Protein AF-A0A1H5AIP7-F1 (afdb_monomer_lite)

Radius of gyration: 41.51 Å; chains: 1; bounding box: 74×61×96 Å

Structure (mmCIF, N/CA/C/O backbone):
data_AF-A0A1H5AIP7-F1
#
_entry.id   AF-A0A1H5AIP7-F1
#
loop_
_atom_site.group_PDB
_atom_site.id
_atom_site.type_symbol
_atom_site.label_atom_id
_atom_site.label_alt_id
_atom_site.label_comp_id
_atom_site.label_asym_id
_atom_site.label_entity_id
_atom_site.label_seq_id
_atom_site.pdbx_PDB_ins_code
_atom_site.Cartn_x
_atom_site.Cartn_y
_atom_site.Cartn_z
_atom_site.o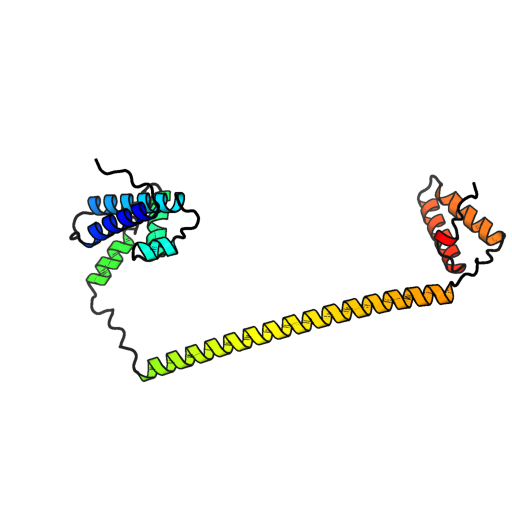ccupancy
_atom_site.B_iso_or_equiv
_atom_site.auth_seq_id
_atom_site.auth_comp_id
_atom_site.auth_asym_id
_atom_site.auth_atom_id
_atom_site.pdbx_PDB_model_num
ATOM 1 N N . MET A 1 1 ? 19.812 35.526 -35.031 1.00 43.88 1 MET A N 1
ATOM 2 C CA . MET A 1 1 ? 19.292 35.581 -33.649 1.00 43.88 1 MET A CA 1
ATOM 3 C C . MET A 1 1 ? 18.197 34.532 -33.540 1.00 43.88 1 MET A C 1
ATOM 5 O O . MET A 1 1 ? 17.102 34.781 -34.020 1.00 43.88 1 MET A O 1
ATOM 9 N N . SER A 1 2 ? 18.514 33.333 -33.045 1.00 56.88 2 SER A N 1
ATOM 10 C CA . SER A 1 2 ? 17.505 32.280 -32.860 1.00 56.88 2 SER A CA 1
ATOM 11 C C . SER A 1 2 ? 16.632 32.628 -31.656 1.00 56.88 2 SER A C 1
ATOM 13 O O . SER A 1 2 ? 17.164 33.027 -30.619 1.00 56.88 2 SER A O 1
ATOM 15 N N . ALA A 1 3 ? 15.311 32.531 -31.812 1.00 69.81 3 ALA A N 1
ATOM 16 C CA . ALA A 1 3 ? 14.360 32.713 -30.721 1.00 69.81 3 ALA A CA 1
ATOM 17 C C . ALA A 1 3 ? 14.689 31.736 -29.584 1.00 69.81 3 ALA A C 1
ATOM 19 O O . ALA A 1 3 ? 15.017 30.580 -29.844 1.00 69.81 3 ALA A O 1
ATOM 20 N N . ILE A 1 4 ? 14.642 32.210 -28.338 1.00 67.50 4 ILE A N 1
ATOM 21 C CA . ILE A 1 4 ? 14.865 31.344 -27.182 1.00 67.50 4 ILE A CA 1
ATOM 22 C C . ILE A 1 4 ? 13.677 30.367 -27.121 1.00 67.50 4 ILE A C 1
ATOM 24 O O . ILE A 1 4 ? 12.540 30.835 -27.035 1.00 67.50 4 ILE A O 1
ATOM 28 N N . PRO A 1 5 ? 13.914 29.047 -27.187 1.00 72.81 5 PRO A N 1
ATOM 29 C CA . PRO A 1 5 ? 12.871 28.032 -27.026 1.00 72.81 5 PRO A CA 1
ATOM 30 C C . PRO A 1 5 ? 12.185 28.218 -25.667 1.00 72.81 5 PRO A C 1
ATOM 32 O O . PRO A 1 5 ? 12.860 28.328 -24.640 1.00 72.81 5 PRO A O 1
ATOM 35 N N . ASN A 1 6 ? 10.854 28.271 -25.659 1.00 82.12 6 ASN A N 1
ATOM 36 C CA . ASN A 1 6 ? 10.053 28.542 -24.457 1.00 82.12 6 ASN A CA 1
ATOM 37 C C . ASN A 1 6 ? 9.169 27.359 -24.049 1.00 82.12 6 ASN A C 1
ATOM 39 O O . ASN A 1 6 ? 8.556 27.394 -22.981 1.00 82.12 6 ASN A O 1
ATOM 43 N N . THR A 1 7 ? 9.090 26.306 -24.864 1.00 92.00 7 THR A N 1
ATOM 44 C CA . THR A 1 7 ? 8.288 25.119 -24.550 1.00 92.00 7 THR A CA 1
ATOM 45 C C . THR A 1 7 ? 9.162 23.895 -24.242 1.00 92.00 7 THR A C 1
ATOM 47 O O . THR A 1 7 ? 10.264 23.755 -24.782 1.00 92.00 7 THR A O 1
ATOM 50 N N . PRO A 1 8 ? 8.687 22.955 -23.396 1.00 90.88 8 PRO A N 1
ATOM 51 C CA . PRO A 1 8 ? 9.387 21.692 -23.158 1.00 90.88 8 PRO A CA 1
ATOM 52 C C . PRO A 1 8 ? 9.669 20.914 -24.449 1.00 90.88 8 PRO A C 1
ATOM 54 O O . PRO A 1 8 ? 10.719 20.290 -24.574 1.00 90.88 8 PRO A O 1
ATOM 57 N N . ASP A 1 9 ? 8.746 20.956 -25.412 1.00 91.38 9 ASP A N 1
ATOM 58 C CA . ASP A 1 9 ? 8.858 20.218 -26.671 1.00 91.38 9 ASP A CA 1
ATOM 59 C C . ASP A 1 9 ? 9.951 20.787 -27.585 1.00 91.38 9 ASP A C 1
ATOM 61 O O . ASP A 1 9 ? 10.703 20.011 -28.176 1.00 91.38 9 ASP A O 1
ATOM 65 N N . GLU A 1 10 ? 10.109 22.112 -27.638 1.00 91.75 10 GLU A N 1
ATOM 66 C CA . GLU A 1 10 ? 11.201 22.768 -28.372 1.00 91.75 10 GLU A CA 1
ATOM 67 C C . GLU A 1 10 ? 12.567 22.389 -27.798 1.00 91.75 10 GLU A C 1
ATOM 69 O O . GLU A 1 10 ? 13.457 21.975 -28.540 1.00 91.75 10 GLU A O 1
ATOM 74 N N . HIS A 1 11 ? 12.720 22.422 -26.471 1.00 91.88 11 HIS A N 1
ATOM 75 C CA . HIS A 1 11 ? 13.963 21.988 -25.834 1.00 91.88 11 HIS A CA 1
ATOM 76 C C . HIS A 1 11 ? 14.282 20.514 -26.122 1.00 91.88 11 HIS A C 1
ATOM 78 O O . HIS A 1 11 ? 15.436 20.161 -26.364 1.00 91.88 11 HIS A O 1
ATOM 84 N N . LEU A 1 12 ? 13.282 19.629 -26.122 1.00 92.12 12 LEU A N 1
ATOM 85 C CA . LEU A 1 12 ? 13.503 18.226 -26.481 1.00 92.12 12 LEU A CA 1
ATOM 86 C C . LEU A 1 12 ? 13.862 18.049 -27.960 1.00 92.12 12 LEU A C 1
ATOM 88 O O . LEU A 1 12 ? 14.657 17.164 -28.280 1.00 92.12 12 LEU A O 1
ATOM 92 N N . ALA A 1 13 ? 13.302 18.868 -28.852 1.00 92.50 13 ALA A N 1
ATOM 93 C CA . ALA A 1 13 ? 13.640 18.860 -30.272 1.00 92.50 13 ALA A CA 1
ATOM 94 C C . ALA A 1 13 ? 15.092 19.303 -30.505 1.00 92.50 13 ALA A C 1
ATOM 96 O O . ALA A 1 13 ? 15.830 18.617 -31.211 1.00 92.50 13 ALA A O 1
ATOM 97 N N . GLU A 1 14 ? 15.541 20.367 -29.840 1.00 90.56 14 GLU A N 1
ATOM 98 C CA . GLU A 1 14 ? 16.935 20.826 -29.898 1.00 90.56 14 GLU A CA 1
ATOM 99 C C . GLU A 1 14 ? 17.900 19.798 -29.301 1.00 90.56 14 GLU A C 1
ATOM 101 O O . GLU A 1 14 ? 18.936 19.494 -29.894 1.00 90.56 14 GLU A O 1
ATOM 106 N N . ALA A 1 15 ? 17.549 19.195 -28.158 1.00 91.62 15 ALA A N 1
ATOM 107 C CA . ALA A 1 15 ? 18.336 18.110 -27.577 1.00 91.62 15 ALA A CA 1
ATOM 108 C C . ALA A 1 15 ? 18.477 16.943 -28.565 1.00 91.62 15 ALA A C 1
ATOM 110 O O . ALA A 1 15 ? 19.565 16.392 -28.728 1.00 91.62 15 ALA A O 1
ATOM 111 N N . LYS A 1 16 ? 17.388 16.587 -29.256 1.00 93.50 16 LYS A N 1
ATOM 112 C CA . LYS A 1 16 ? 17.379 15.536 -30.276 1.00 93.50 16 LYS A CA 1
ATOM 113 C C . LYS A 1 16 ? 18.250 15.893 -31.480 1.00 93.50 16 LYS A C 1
ATOM 115 O O . LYS A 1 16 ? 18.949 15.019 -31.984 1.00 93.50 16 LYS A O 1
ATOM 120 N N . GLU A 1 17 ? 18.250 17.146 -31.917 1.00 91.19 17 GLU A N 1
ATOM 121 C CA . GLU A 1 17 ? 19.091 17.606 -33.023 1.00 91.19 17 GLU A CA 1
ATOM 122 C C . GLU A 1 17 ? 20.583 17.566 -32.662 1.00 91.19 17 GLU A C 1
ATOM 124 O O . GLU A 1 17 ? 21.388 17.057 -33.441 1.00 91.19 17 GLU A O 1
ATOM 129 N N . LEU A 1 18 ? 20.959 18.024 -31.463 1.00 89.25 18 LEU A N 1
ATOM 130 C CA . LEU A 1 18 ? 22.343 17.948 -30.974 1.00 89.25 18 LEU A CA 1
ATOM 131 C C . LEU A 1 18 ? 22.842 16.502 -30.906 1.00 89.25 18 LEU A C 1
ATOM 133 O O . LEU A 1 18 ? 23.975 16.216 -31.289 1.00 89.25 18 LEU A O 1
ATOM 137 N N . ILE A 1 19 ? 21.976 15.588 -30.468 1.00 88.81 19 ILE A N 1
ATOM 138 C CA . ILE A 1 19 ? 22.256 14.151 -30.439 1.00 88.81 19 ILE A CA 1
ATOM 139 C C . ILE A 1 19 ? 22.404 13.591 -31.858 1.00 88.81 19 ILE A C 1
ATOM 141 O O . ILE A 1 19 ? 23.342 12.847 -32.121 1.00 88.81 19 ILE A O 1
ATOM 145 N N . ALA A 1 20 ? 21.522 13.963 -32.786 1.00 88.38 20 ALA A N 1
ATOM 146 C CA . ALA A 1 20 ? 21.607 13.514 -34.174 1.00 88.38 20 ALA A CA 1
ATOM 147 C C . ALA A 1 20 ? 22.888 14.013 -34.867 1.00 88.38 20 ALA A C 1
ATOM 149 O O . ALA A 1 20 ? 23.491 13.274 -35.642 1.00 88.38 20 ALA A O 1
ATOM 150 N N . ARG A 1 21 ? 23.341 15.237 -34.557 1.00 84.81 21 ARG A N 1
ATOM 151 C CA . ARG A 1 21 ? 24.621 15.776 -35.046 1.00 84.81 21 ARG A CA 1
ATOM 152 C C . ARG A 1 21 ? 25.824 14.998 -34.507 1.00 84.81 21 ARG A C 1
ATOM 154 O O . ARG A 1 21 ? 26.758 14.771 -35.268 1.00 84.81 21 ARG A O 1
ATOM 161 N N . ASP A 1 22 ? 25.791 14.563 -33.243 1.00 84.75 22 ASP A N 1
ATOM 162 C CA . ASP A 1 22 ? 26.835 13.690 -32.676 1.00 84.75 22 ASP A CA 1
ATOM 163 C C . ASP A 1 22 ? 26.872 12.333 -33.392 1.00 84.75 22 ASP A C 1
ATOM 165 O O . ASP A 1 22 ? 27.938 11.835 -33.739 1.00 84.75 22 ASP A O 1
ATOM 169 N N . GLU A 1 23 ? 25.703 11.755 -33.682 1.00 84.25 23 GLU A N 1
ATOM 170 C CA . GLU A 1 23 ? 25.604 10.459 -34.367 1.00 84.25 23 GLU A CA 1
ATOM 171 C C . GLU A 1 23 ? 26.011 10.510 -35.846 1.00 84.25 23 GLU A C 1
ATOM 173 O O . GLU A 1 23 ? 26.445 9.494 -36.388 1.00 84.25 23 GLU A O 1
ATOM 178 N N . ALA A 1 24 ? 25.893 11.674 -36.490 1.00 81.69 24 ALA A N 1
ATOM 179 C CA . ALA A 1 24 ? 26.299 11.890 -37.878 1.00 81.69 24 ALA A CA 1
ATOM 180 C C . ALA A 1 24 ? 27.796 12.228 -38.044 1.00 81.69 24 ALA A C 1
ATOM 182 O O . ALA A 1 24 ? 28.321 12.119 -39.153 1.00 81.69 24 ALA A O 1
ATOM 183 N N . GLY A 1 25 ? 28.484 12.657 -36.979 1.00 72.94 25 GLY A N 1
ATOM 184 C CA . GLY A 1 25 ? 29.889 13.072 -37.023 1.00 72.94 25 GLY A CA 1
ATOM 185 C C . GLY A 1 25 ? 30.883 11.904 -36.960 1.00 72.94 25 GLY A C 1
ATOM 186 O O . GLY A 1 25 ? 30.801 11.039 -36.088 1.00 72.94 25 GLY A O 1
ATOM 187 N N . ASP A 1 26 ? 31.880 11.894 -37.852 1.00 56.09 26 ASP A N 1
ATOM 188 C CA . ASP A 1 26 ? 32.926 10.864 -37.873 1.00 56.09 26 ASP A CA 1
ATOM 189 C C . ASP A 1 26 ? 34.010 11.120 -36.794 1.00 56.09 26 ASP A C 1
ATOM 191 O O . ASP A 1 26 ? 34.827 12.035 -36.874 1.00 56.09 26 ASP A O 1
ATOM 195 N N . ARG A 1 27 ? 33.932 10.310 -35.731 1.00 55.06 27 ARG A N 1
ATOM 196 C CA . ARG A 1 27 ? 34.945 9.712 -34.821 1.00 55.06 27 ARG A CA 1
ATOM 197 C C . ARG A 1 27 ? 36.142 10.477 -34.232 1.00 55.06 27 ARG A C 1
ATOM 199 O O . ARG A 1 27 ? 36.672 9.961 -33.247 1.00 55.06 27 ARG A O 1
ATOM 206 N N . GLU A 1 28 ? 36.557 11.654 -34.690 1.00 55.00 28 GLU A N 1
ATOM 207 C CA . GLU A 1 28 ? 37.823 12.263 -34.212 1.00 55.00 28 GLU A CA 1
ATOM 208 C C . GLU A 1 28 ? 37.711 13.527 -33.347 1.00 55.00 28 GLU A C 1
ATOM 210 O O . GLU A 1 28 ? 38.724 14.140 -33.021 1.00 55.00 28 GLU A O 1
ATOM 215 N N . ARG A 1 29 ? 36.521 13.918 -32.869 1.00 55.75 29 ARG A N 1
ATOM 216 C CA . ARG A 1 29 ? 36.375 15.182 -32.114 1.00 55.75 29 ARG A CA 1
ATOM 217 C C . ARG A 1 29 ? 35.739 15.002 -30.736 1.00 55.75 29 ARG A C 1
ATOM 219 O O . ARG A 1 29 ? 34.569 15.294 -30.512 1.00 55.75 29 ARG A O 1
ATOM 226 N N . THR A 1 30 ? 36.552 14.562 -29.770 1.00 67.00 30 THR A N 1
ATOM 227 C CA . THR A 1 30 ? 36.168 14.422 -28.347 1.00 67.00 30 THR A CA 1
ATOM 228 C C . THR A 1 30 ? 35.669 15.734 -27.737 1.00 67.00 30 THR A C 1
ATOM 230 O O . THR A 1 30 ? 34.744 15.724 -26.924 1.00 67.00 30 THR A O 1
ATOM 233 N N . THR A 1 31 ? 36.241 16.865 -28.151 1.00 71.00 31 THR A N 1
ATOM 234 C CA . THR A 1 31 ? 35.833 18.193 -27.677 1.00 71.00 31 THR A CA 1
ATOM 235 C C . THR A 1 31 ? 34.464 18.602 -28.225 1.00 71.00 31 THR A C 1
ATOM 237 O O . THR A 1 31 ? 33.651 19.136 -27.477 1.00 71.00 31 THR A O 1
ATOM 240 N N . GLU A 1 32 ? 34.156 18.295 -29.489 1.00 78.12 32 GLU A N 1
ATOM 241 C CA . GLU A 1 32 ? 32.855 18.624 -30.094 1.00 78.12 32 GLU A CA 1
ATOM 242 C C . GLU A 1 32 ? 31.735 17.750 -29.530 1.00 78.12 32 GLU A C 1
ATOM 244 O O . GLU A 1 32 ? 30.694 18.267 -29.125 1.00 78.12 32 GLU A O 1
ATOM 249 N N . GLN A 1 33 ? 31.986 16.448 -29.373 1.00 83.69 33 GLN A N 1
ATOM 250 C CA . GLN A 1 33 ? 31.048 15.525 -28.730 1.00 83.69 33 GLN A CA 1
ATOM 251 C C . GLN A 1 33 ? 30.716 15.946 -27.290 1.00 83.69 33 GLN A C 1
ATOM 253 O O . GLN A 1 33 ? 29.578 15.809 -26.831 1.00 83.69 33 GLN A O 1
ATOM 258 N N . ARG A 1 34 ? 31.698 16.482 -26.551 1.00 87.50 34 ARG A N 1
ATOM 259 C CA . ARG A 1 34 ? 31.465 17.014 -25.203 1.00 87.50 34 ARG A CA 1
ATOM 260 C C . ARG A 1 34 ? 30.485 18.185 -25.236 1.00 87.50 34 ARG A C 1
ATOM 262 O O . ARG A 1 34 ? 29.533 18.186 -24.459 1.00 87.50 34 ARG A O 1
ATOM 269 N N . VAL A 1 35 ? 30.697 19.149 -26.132 1.00 89.75 35 VAL A N 1
ATOM 270 C CA . VAL A 1 35 ? 29.837 20.337 -26.265 1.00 89.75 35 VAL A CA 1
ATOM 271 C C . VAL A 1 35 ? 28.410 19.942 -26.653 1.00 89.75 35 VAL A C 1
ATOM 273 O O . VAL A 1 35 ? 27.459 20.440 -26.050 1.00 89.75 35 VAL A O 1
ATOM 276 N N . LEU A 1 36 ? 28.247 18.993 -27.581 1.00 90.19 36 LEU A N 1
ATOM 277 C CA . LEU A 1 36 ? 26.933 18.489 -27.996 1.00 90.19 36 LEU A CA 1
ATOM 278 C C . LEU A 1 36 ? 26.185 17.804 -26.843 1.00 90.19 36 LEU A C 1
ATOM 280 O O . LEU A 1 36 ? 25.016 18.107 -26.601 1.00 90.19 36 LEU A O 1
ATOM 284 N N . HIS A 1 37 ? 26.856 16.936 -26.077 1.00 91.69 37 HIS A N 1
ATOM 285 C CA . HIS A 1 37 ? 26.243 16.284 -24.916 1.00 91.69 37 HIS A CA 1
ATOM 286 C C . HIS A 1 37 ? 25.915 17.258 -23.779 1.00 91.69 37 HIS A C 1
ATOM 288 O O . HIS A 1 37 ? 24.887 17.090 -23.124 1.00 91.69 37 HIS A O 1
ATOM 294 N N . MET A 1 38 ? 26.757 18.268 -23.538 1.00 93.06 38 MET A N 1
ATOM 295 C CA . MET A 1 38 ? 26.472 19.320 -22.556 1.00 93.06 38 MET A CA 1
ATOM 296 C C . MET A 1 38 ? 25.230 20.112 -22.960 1.00 93.06 38 MET A C 1
ATOM 298 O O . MET A 1 38 ? 24.321 20.272 -22.148 1.00 93.06 38 MET A O 1
ATOM 302 N N . GLY A 1 39 ? 25.147 20.528 -24.227 1.00 92.69 39 GLY A N 1
ATOM 303 C CA . GLY A 1 39 ? 23.958 21.186 -24.765 1.00 92.69 39 GLY A CA 1
ATOM 304 C C . GLY A 1 39 ? 22.713 20.319 -24.580 1.00 92.69 39 GLY A C 1
ATOM 305 O O . GLY A 1 39 ? 21.751 20.749 -23.947 1.00 92.69 39 GLY A O 1
ATOM 306 N N . ALA A 1 40 ? 22.754 19.060 -25.023 1.00 93.69 40 ALA A N 1
ATOM 307 C CA . ALA A 1 40 ? 21.631 18.135 -24.874 1.00 93.69 40 ALA A CA 1
ATOM 308 C C . ALA A 1 40 ? 21.203 17.958 -23.404 1.00 93.69 40 ALA A C 1
ATOM 310 O O . ALA A 1 40 ? 20.007 17.953 -23.110 1.00 93.69 40 ALA A O 1
ATOM 311 N N . ALA A 1 41 ? 22.155 17.863 -22.469 1.00 95.62 41 ALA A N 1
ATOM 312 C CA . ALA A 1 41 ? 21.864 17.753 -21.042 1.00 95.62 41 ALA A CA 1
ATOM 313 C C . ALA A 1 41 ? 21.187 19.016 -20.476 1.00 95.62 41 ALA A C 1
ATOM 315 O O . ALA A 1 41 ? 20.254 18.895 -19.679 1.00 95.62 41 ALA A O 1
ATOM 316 N N . GLU A 1 42 ? 21.610 20.214 -20.895 1.00 96.19 42 GLU A N 1
ATOM 317 C CA . GLU A 1 42 ? 20.967 21.476 -20.503 1.00 96.19 42 GLU A CA 1
ATOM 318 C C . GLU A 1 42 ? 19.535 21.580 -21.039 1.00 96.19 42 GLU A C 1
ATOM 320 O O . GLU A 1 42 ? 18.623 21.916 -20.282 1.00 96.19 42 GLU A O 1
ATOM 325 N N . HIS A 1 43 ? 19.305 21.250 -22.313 1.00 95.50 43 HIS A N 1
ATOM 326 C CA . HIS A 1 43 ? 17.966 21.292 -22.909 1.00 95.50 43 HIS A CA 1
ATOM 327 C C . HIS A 1 43 ? 17.021 20.265 -22.262 1.00 95.50 43 HIS A C 1
ATOM 329 O O . HIS A 1 43 ? 15.887 20.601 -21.919 1.00 95.50 43 HIS A O 1
ATOM 335 N N . ILE A 1 44 ? 17.495 19.045 -21.982 1.00 95.31 44 ILE A N 1
ATOM 336 C CA . ILE A 1 44 ? 16.715 18.035 -21.246 1.00 95.31 44 ILE A CA 1
ATOM 337 C C . ILE A 1 44 ? 16.354 18.532 -19.839 1.00 95.31 44 ILE A C 1
ATOM 339 O O . ILE A 1 44 ? 15.203 18.409 -19.416 1.00 95.31 44 ILE A O 1
ATOM 343 N N . ALA A 1 45 ? 17.310 19.116 -19.112 1.00 95.81 4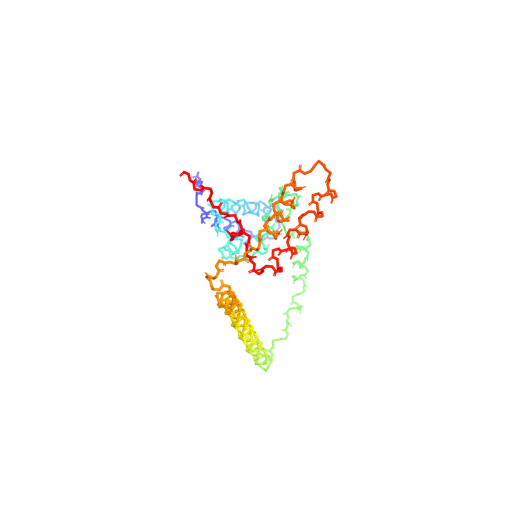5 ALA A N 1
ATOM 344 C CA . ALA A 1 45 ? 17.067 19.625 -17.763 1.00 95.81 45 ALA A CA 1
ATOM 345 C C . ALA A 1 45 ? 16.074 20.800 -17.749 1.00 95.81 45 ALA A C 1
ATOM 347 O O . ALA A 1 45 ? 15.213 20.864 -16.867 1.00 95.81 45 ALA A O 1
ATOM 348 N N . LYS A 1 46 ? 16.147 21.700 -18.737 1.00 94.62 46 LYS A N 1
ATOM 349 C CA . LYS A 1 46 ? 15.175 22.791 -18.907 1.00 94.62 46 LYS A CA 1
ATOM 350 C C . LYS A 1 46 ? 13.781 22.255 -19.219 1.00 94.62 46 LYS A C 1
ATOM 352 O O . LYS A 1 46 ? 12.833 22.642 -18.541 1.00 94.62 46 LYS A O 1
ATOM 357 N N . ALA A 1 47 ? 13.660 21.304 -20.147 1.00 95.31 47 ALA A N 1
ATOM 358 C CA . ALA A 1 47 ? 12.382 20.673 -20.478 1.00 95.31 47 ALA A CA 1
ATOM 359 C C . ALA A 1 47 ? 11.718 20.021 -19.253 1.00 95.31 47 ALA A C 1
ATOM 361 O O . ALA A 1 47 ? 10.521 20.190 -19.036 1.00 95.31 47 ALA A O 1
ATOM 362 N N . MET A 1 48 ? 12.498 19.323 -18.419 1.00 95.12 48 MET A N 1
ATOM 363 C CA . MET A 1 48 ? 11.993 18.700 -17.188 1.00 95.12 48 MET A CA 1
ATOM 364 C C . MET A 1 48 ? 11.634 19.713 -16.093 1.00 95.12 48 MET A C 1
ATOM 366 O O . MET A 1 48 ? 10.736 19.448 -15.304 1.00 95.12 48 MET A O 1
ATOM 370 N N . THR A 1 49 ? 12.313 20.863 -16.038 1.00 94.94 49 THR A N 1
ATOM 371 C CA . THR A 1 49 ? 11.966 21.951 -15.103 1.00 94.94 49 THR A CA 1
ATOM 372 C C . THR A 1 49 ? 10.663 22.646 -15.503 1.00 94.94 49 THR A C 1
ATOM 374 O O . THR A 1 49 ? 9.887 23.044 -14.639 1.00 94.94 49 THR A O 1
ATOM 377 N N . LEU A 1 50 ? 10.416 22.795 -16.807 1.00 94.12 50 LEU A N 1
ATOM 378 C CA . LEU A 1 50 ? 9.203 23.428 -17.331 1.00 94.12 50 LEU A CA 1
ATOM 379 C C . LEU A 1 50 ? 7.963 22.527 -17.211 1.00 94.12 50 LEU A C 1
ATOM 381 O O . LEU A 1 50 ? 6.862 23.039 -17.028 1.00 94.12 50 LEU A O 1
ATOM 385 N N . ASP A 1 51 ? 8.124 21.201 -17.289 1.00 93.44 51 ASP A N 1
ATOM 386 C CA . ASP A 1 51 ? 7.033 20.238 -17.105 1.00 93.44 51 ASP A CA 1
ATOM 387 C C . ASP A 1 51 ? 7.373 19.170 -16.054 1.00 93.44 51 ASP A C 1
ATOM 389 O O . ASP A 1 51 ? 7.993 18.142 -16.335 1.00 93.44 51 ASP A O 1
ATOM 393 N N . ASN A 1 52 ? 6.848 19.363 -14.841 1.00 91.31 52 ASN A N 1
ATOM 394 C CA . ASN A 1 52 ? 7.002 18.428 -13.722 1.00 91.31 52 ASN A CA 1
ATOM 395 C C . ASN A 1 52 ? 6.388 17.034 -13.982 1.00 91.31 52 ASN A C 1
ATOM 397 O O . ASN A 1 52 ? 6.645 16.094 -13.227 1.00 91.31 52 ASN A O 1
ATOM 401 N N . ARG A 1 53 ? 5.556 16.863 -15.021 1.00 93.88 53 ARG A N 1
ATOM 402 C CA . ARG A 1 53 ? 4.966 15.566 -15.416 1.00 93.88 53 ARG A CA 1
ATOM 403 C C . ARG A 1 53 ? 5.835 14.804 -16.420 1.00 93.88 53 ARG A C 1
ATOM 405 O O . ARG A 1 53 ? 5.497 13.666 -16.797 1.00 93.88 53 ARG A O 1
ATOM 412 N N . LEU A 1 54 ? 6.933 15.409 -16.865 1.00 94.25 54 LEU A N 1
ATOM 413 C CA . LEU A 1 54 ? 7.854 14.854 -17.839 1.00 94.25 54 LEU A CA 1
ATOM 414 C C . LEU A 1 54 ? 8.862 13.930 -17.143 1.00 94.25 54 LEU A C 1
ATOM 416 O O . LEU A 1 54 ? 9.873 14.346 -16.584 1.00 94.25 54 LEU A O 1
ATOM 420 N N . THR A 1 55 ? 8.576 12.629 -17.158 1.00 96.00 55 THR A N 1
ATOM 421 C CA . THR A 1 55 ? 9.486 11.627 -16.590 1.00 96.00 55 THR A CA 1
ATOM 422 C C . THR A 1 55 ? 10.661 11.356 -17.532 1.00 96.00 55 THR A C 1
ATOM 424 O O . THR A 1 55 ? 10.519 11.447 -18.753 1.00 96.00 55 THR A O 1
ATOM 427 N N . GLN A 1 56 ? 11.808 10.924 -16.989 1.00 95.75 56 GLN A N 1
ATOM 428 C CA . GLN A 1 56 ? 12.988 10.539 -17.785 1.00 95.75 56 GLN A CA 1
ATOM 429 C C . GLN A 1 56 ? 12.656 9.525 -18.896 1.00 95.75 56 GLN A C 1
ATOM 431 O O . GLN A 1 56 ? 13.252 9.557 -19.967 1.00 95.75 56 GLN A O 1
ATOM 436 N N . ARG A 1 57 ? 11.673 8.643 -18.661 1.00 95.12 57 ARG A N 1
ATOM 437 C CA . ARG A 1 57 ? 11.189 7.676 -19.655 1.00 95.12 57 ARG A CA 1
ATOM 438 C C . ARG A 1 57 ? 10.526 8.360 -20.850 1.00 95.12 57 ARG A C 1
ATOM 440 O O . ARG A 1 57 ? 10.886 8.067 -21.978 1.00 95.12 57 ARG A O 1
ATOM 447 N N . LYS A 1 58 ? 9.624 9.314 -20.601 1.00 96.38 58 LYS A N 1
ATOM 448 C CA . LYS A 1 58 ? 8.957 10.081 -21.664 1.00 96.38 58 LYS A CA 1
ATOM 449 C C . LYS A 1 58 ? 9.948 10.928 -22.459 1.00 96.38 58 LYS A C 1
ATOM 451 O O . LYS A 1 58 ? 9.826 11.030 -23.675 1.00 96.38 58 LYS A O 1
ATOM 456 N N . VAL A 1 59 ? 10.933 11.517 -21.777 1.00 96.12 59 VAL A N 1
ATOM 457 C CA . VAL A 1 59 ? 12.043 12.231 -22.426 1.00 96.12 59 VAL A CA 1
ATOM 458 C C . VAL A 1 59 ? 12.786 11.289 -23.369 1.00 96.12 59 VAL A C 1
ATOM 460 O O . VAL A 1 59 ? 12.941 11.606 -24.545 1.00 96.12 59 VAL A O 1
ATOM 463 N N . ALA A 1 60 ? 13.192 10.120 -22.867 1.00 95.50 60 ALA A N 1
ATOM 464 C CA . ALA A 1 60 ? 13.918 9.106 -23.624 1.00 95.50 60 ALA A CA 1
ATOM 465 C C . ALA A 1 60 ? 13.148 8.644 -24.875 1.00 95.50 60 ALA A C 1
ATOM 467 O O . ALA A 1 60 ? 13.722 8.613 -25.965 1.00 95.50 60 ALA A O 1
ATOM 468 N N . ASP A 1 61 ? 11.844 8.384 -24.734 1.00 95.50 61 ASP A N 1
ATOM 469 C CA . ASP A 1 61 ? 10.964 7.990 -25.839 1.00 95.50 61 ASP A CA 1
ATOM 470 C C . ASP A 1 61 ? 10.903 9.075 -26.933 1.00 95.50 61 ASP A C 1
ATOM 472 O O . ASP A 1 61 ? 10.976 8.767 -28.122 1.00 95.50 61 ASP A O 1
ATOM 476 N N . ARG A 1 62 ? 10.841 10.359 -26.554 1.00 95.00 62 ARG A N 1
ATOM 477 C CA . ARG A 1 62 ? 10.766 11.489 -27.503 1.00 95.00 62 ARG A CA 1
ATOM 478 C C . ARG A 1 62 ? 12.071 11.730 -28.267 1.00 95.00 62 ARG A C 1
ATOM 480 O O . ARG A 1 62 ? 12.045 12.008 -29.471 1.00 95.00 62 ARG A O 1
ATOM 487 N 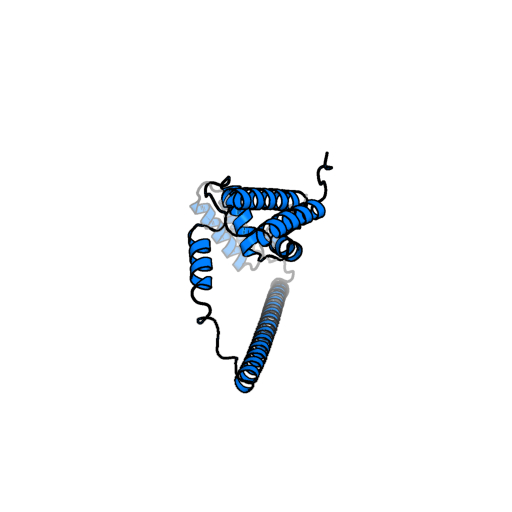N . ILE A 1 63 ? 13.209 11.606 -27.587 1.00 93.75 63 ILE A N 1
ATOM 488 C CA . ILE A 1 63 ? 14.534 11.786 -28.204 1.00 93.75 63 ILE A CA 1
ATOM 489 C C . ILE A 1 63 ? 15.035 10.519 -28.918 1.00 93.75 63 ILE A C 1
ATOM 491 O O . ILE A 1 63 ? 16.015 10.585 -29.654 1.00 93.75 63 ILE A O 1
ATOM 495 N N . GLY A 1 64 ? 14.374 9.372 -28.726 1.00 92.94 64 GLY A N 1
ATOM 496 C CA . GLY A 1 64 ? 14.768 8.095 -29.328 1.00 92.94 64 GLY A CA 1
ATOM 497 C C . GLY A 1 64 ? 16.011 7.472 -28.684 1.00 92.94 64 GLY A C 1
ATOM 498 O O . GLY A 1 64 ? 16.819 6.850 -29.374 1.00 92.94 64 GLY A O 1
ATOM 499 N N . LYS A 1 65 ? 16.197 7.654 -27.370 1.00 95.44 65 LYS A N 1
ATOM 500 C CA . LYS A 1 65 ? 17.300 7.062 -26.587 1.00 95.44 65 LYS A CA 1
ATOM 501 C C . LYS A 1 65 ? 16.761 6.225 -25.434 1.00 95.44 65 LYS A C 1
ATOM 503 O O . LYS A 1 65 ? 15.562 6.174 -25.191 1.00 95.44 65 LYS A O 1
ATOM 508 N N . SER A 1 66 ? 17.646 5.529 -24.721 1.00 94.94 66 SER A N 1
ATOM 509 C CA . SER A 1 66 ? 17.240 4.746 -23.552 1.00 94.94 66 SER A CA 1
ATOM 510 C C . SER A 1 66 ? 17.086 5.635 -22.305 1.00 94.94 66 SER A C 1
ATOM 512 O O . SER A 1 66 ? 17.829 6.609 -22.149 1.00 94.94 66 SER A O 1
ATOM 514 N N . PRO A 1 67 ? 16.187 5.295 -21.360 1.00 95.44 67 PRO A N 1
ATOM 515 C CA . PRO A 1 67 ? 16.068 6.029 -20.097 1.00 95.44 67 PRO A CA 1
ATOM 516 C C . PRO A 1 67 ? 17.376 6.073 -19.295 1.00 95.44 67 PRO A C 1
ATOM 518 O O . PRO A 1 67 ? 17.685 7.083 -18.671 1.00 95.44 67 PRO A O 1
ATOM 521 N N . ALA A 1 68 ? 18.177 5.002 -19.355 1.00 93.31 68 ALA A N 1
ATOM 522 C CA . ALA A 1 68 ? 19.491 4.955 -18.718 1.00 93.31 68 ALA A CA 1
ATOM 523 C C . ALA A 1 68 ? 20.450 6.001 -19.307 1.00 93.31 68 ALA A C 1
ATOM 525 O O . ALA A 1 68 ? 21.149 6.673 -18.559 1.00 93.31 68 ALA A O 1
ATOM 526 N N . TRP A 1 69 ? 20.432 6.183 -20.631 1.00 94.44 69 TRP A N 1
ATOM 527 C CA . TRP A 1 69 ? 21.252 7.178 -21.322 1.00 94.44 69 TRP A CA 1
ATOM 528 C C . TRP A 1 69 ? 20.899 8.607 -20.882 1.00 94.44 69 TRP A C 1
ATOM 530 O O . TRP A 1 69 ? 21.787 9.390 -20.547 1.00 94.44 69 TRP A O 1
ATOM 540 N N . VAL A 1 70 ? 19.599 8.916 -20.789 1.00 96.12 70 VAL A N 1
ATOM 541 C CA . VAL A 1 70 ? 19.102 10.209 -20.283 1.00 96.12 70 VAL A CA 1
ATOM 542 C C . VAL A 1 70 ? 19.517 10.429 -18.830 1.00 96.12 70 VAL A C 1
ATOM 544 O O . VAL A 1 70 ? 20.011 11.500 -18.481 1.00 96.12 70 VAL A O 1
ATOM 547 N N . ASN A 1 71 ? 19.363 9.409 -17.983 1.00 96.06 71 ASN A N 1
ATOM 548 C CA . ASN A 1 71 ? 19.752 9.485 -16.579 1.00 96.06 71 ASN A CA 1
ATOM 549 C C . ASN A 1 71 ? 21.254 9.775 -16.416 1.00 96.06 71 ASN A C 1
ATOM 551 O O . ASN A 1 71 ? 21.637 10.601 -15.590 1.00 96.06 71 ASN A O 1
ATOM 555 N N . THR A 1 72 ? 22.102 9.154 -17.241 1.00 94.94 72 THR A N 1
ATOM 556 C CA . THR A 1 72 ? 23.545 9.419 -17.252 1.00 94.94 72 THR A CA 1
ATOM 557 C C . THR A 1 72 ? 23.861 10.875 -17.605 1.00 94.94 72 THR A C 1
ATOM 559 O O . THR A 1 72 ? 24.673 11.487 -16.914 1.00 94.94 72 THR A O 1
ATOM 562 N N . LEU A 1 73 ? 23.204 11.465 -18.612 1.00 94.69 73 LEU A N 1
ATOM 563 C CA . LEU A 1 73 ? 23.404 12.881 -18.953 1.00 94.69 73 LEU A CA 1
ATOM 564 C C . LEU A 1 73 ? 22.991 13.827 -17.822 1.00 94.69 73 LEU A C 1
ATOM 566 O O . LEU A 1 73 ? 23.724 14.763 -17.502 1.00 94.69 73 LEU A O 1
ATOM 570 N N . ILE A 1 74 ? 21.839 13.578 -17.197 1.00 95.62 74 ILE A N 1
ATOM 571 C CA . ILE A 1 74 ? 21.349 14.407 -16.088 1.00 95.62 74 ILE A CA 1
ATOM 572 C C . ILE A 1 74 ? 22.304 14.312 -14.893 1.00 95.62 74 ILE A C 1
ATOM 574 O O . ILE A 1 74 ? 22.655 15.333 -14.302 1.00 95.62 74 ILE A O 1
ATOM 578 N N . ALA A 1 75 ? 22.774 13.107 -14.562 1.00 94.81 75 ALA A N 1
ATOM 579 C CA . ALA A 1 75 ? 23.749 12.900 -13.495 1.00 94.81 75 ALA A CA 1
ATOM 580 C C . ALA A 1 75 ? 25.091 13.587 -13.797 1.00 94.81 75 ALA A C 1
ATOM 582 O O . ALA A 1 75 ? 25.700 14.179 -12.906 1.00 94.81 75 ALA A O 1
ATOM 583 N N . TRP A 1 76 ? 25.540 13.549 -15.052 1.00 95.06 76 TRP A N 1
ATOM 584 C CA . TRP A 1 76 ? 26.764 14.219 -15.488 1.00 95.06 76 TRP A CA 1
ATOM 585 C C . TRP A 1 76 ? 26.658 15.745 -15.373 1.00 95.06 76 TRP A C 1
ATOM 587 O O . TRP A 1 76 ? 27.566 16.390 -14.843 1.00 95.06 76 TRP A O 1
ATOM 597 N N . ARG A 1 77 ? 25.509 16.314 -15.755 1.00 96.19 77 ARG A N 1
ATOM 598 C CA . ARG A 1 77 ? 25.189 17.730 -15.533 1.00 96.19 77 ARG A CA 1
ATOM 599 C C . ARG A 1 77 ? 25.142 18.091 -14.050 1.00 96.19 77 ARG A C 1
ATOM 601 O O . ARG A 1 77 ? 25.696 19.114 -13.660 1.00 96.19 77 ARG A O 1
ATOM 608 N N . ALA A 1 78 ? 24.507 17.269 -13.214 1.00 95.44 78 ALA A N 1
ATOM 609 C CA . ALA A 1 78 ? 24.421 17.511 -11.770 1.00 95.44 78 ALA A CA 1
ATOM 610 C C . ALA A 1 78 ? 25.812 17.587 -11.111 1.00 95.44 78 ALA A C 1
ATOM 612 O O . ALA A 1 78 ? 26.017 18.365 -10.182 1.00 95.44 78 ALA A O 1
ATOM 613 N N . LYS A 1 79 ? 26.788 16.846 -11.650 1.00 95.44 79 LYS A N 1
ATOM 614 C CA . LYS A 1 79 ? 28.208 16.901 -11.269 1.00 95.44 79 LYS A CA 1
ATOM 615 C C . LYS A 1 79 ? 29.002 18.009 -11.975 1.00 95.44 79 LYS A C 1
ATOM 617 O O . LYS A 1 79 ? 30.226 17.964 -11.997 1.00 95.44 79 LYS A O 1
ATOM 622 N N . LYS A 1 80 ? 28.328 18.988 -12.589 1.00 94.88 80 LYS A N 1
ATOM 623 C CA . LYS A 1 80 ? 28.940 20.115 -13.315 1.00 94.88 80 LYS A CA 1
ATOM 624 C C . LYS A 1 80 ? 29.964 19.684 -14.373 1.00 94.88 80 LYS A C 1
ATOM 626 O O . LYS A 1 80 ? 30.931 20.399 -14.620 1.00 94.88 80 LYS A O 1
ATOM 631 N N . TYR A 1 81 ? 29.747 18.529 -15.008 1.00 93.88 81 TYR A N 1
ATOM 632 C CA . TYR A 1 81 ? 30.605 18.025 -16.084 1.00 93.88 81 TYR A CA 1
ATOM 633 C C . TYR A 1 81 ? 32.061 17.759 -15.658 1.00 93.88 81 TYR A C 1
ATOM 635 O O . TYR A 1 81 ? 32.985 17.979 -16.444 1.00 93.88 81 TYR A O 1
ATOM 643 N N . GLU A 1 82 ? 32.256 17.285 -14.420 1.00 89.75 82 GLU A N 1
ATOM 644 C CA . GLU A 1 82 ? 33.564 16.949 -13.832 1.00 89.75 82 GLU A CA 1
ATOM 645 C C . GLU A 1 82 ? 34.378 15.980 -14.706 1.00 89.75 82 GLU A C 1
ATOM 647 O O . GLU A 1 82 ? 35.579 16.157 -14.896 1.00 89.75 82 GLU A O 1
ATOM 652 N N . THR A 1 83 ? 33.720 14.983 -15.304 1.00 87.19 83 THR A N 1
ATOM 653 C CA . THR A 1 83 ? 34.359 14.074 -16.261 1.00 87.19 83 THR A CA 1
ATOM 654 C C . THR A 1 83 ? 34.319 14.643 -17.683 1.00 87.19 83 THR A C 1
ATOM 656 O O . THR A 1 83 ? 33.330 15.270 -18.068 1.00 87.19 83 THR A O 1
ATOM 659 N N . PRO A 1 84 ? 35.334 14.372 -18.528 1.00 84.94 84 PRO A N 1
ATOM 660 C CA . PRO A 1 84 ? 35.374 14.876 -19.904 1.00 84.94 84 PRO A CA 1
ATOM 661 C C . PRO A 1 84 ? 34.253 14.317 -20.794 1.00 84.94 84 PRO A C 1
ATOM 663 O O . PRO A 1 84 ? 33.927 14.922 -21.812 1.00 84.94 84 PRO A O 1
ATOM 666 N N . THR A 1 85 ? 33.642 13.188 -20.418 1.00 84.69 85 THR A N 1
ATOM 667 C CA . THR A 1 85 ? 32.514 12.577 -21.132 1.00 84.69 85 THR A CA 1
ATOM 668 C C . THR A 1 85 ? 31.432 12.113 -20.156 1.00 84.69 85 THR A C 1
ATOM 670 O O . THR A 1 85 ? 31.730 11.732 -19.019 1.00 84.69 85 THR A O 1
ATOM 673 N N . ALA A 1 86 ? 30.178 12.100 -20.618 1.00 84.44 86 ALA A N 1
ATOM 674 C CA . ALA A 1 86 ? 29.041 11.609 -19.839 1.00 84.44 86 ALA A CA 1
ATOM 675 C C . ALA A 1 86 ? 29.091 10.097 -19.588 1.00 84.44 86 ALA A C 1
ATOM 677 O O . ALA A 1 86 ? 28.661 9.617 -18.546 1.00 84.44 86 ALA A O 1
ATOM 678 N N . PHE A 1 87 ? 29.613 9.343 -20.557 1.00 85.44 87 PHE A N 1
ATOM 679 C CA . PHE A 1 87 ? 29.540 7.880 -20.568 1.00 85.44 87 PHE A CA 1
ATOM 680 C C . PHE A 1 87 ? 30.793 7.197 -20.006 1.00 85.44 87 PHE A C 1
ATOM 682 O O . PHE A 1 87 ? 30.862 5.974 -19.980 1.00 85.44 87 PHE A O 1
ATOM 689 N N . GLY A 1 88 ? 31.754 7.968 -19.492 1.00 79.19 88 GLY A N 1
ATOM 690 C CA . GLY A 1 88 ? 32.992 7.454 -18.918 1.00 79.19 88 GLY A CA 1
ATOM 691 C C . GLY A 1 88 ? 33.943 6.837 -19.960 1.00 79.19 88 GLY A C 1
ATOM 692 O O . GLY A 1 88 ? 33.528 6.458 -21.059 1.00 79.19 88 GLY A O 1
ATOM 693 N N . PRO A 1 89 ? 35.242 6.720 -19.636 1.00 70.25 89 PRO A N 1
ATOM 694 C CA . PRO A 1 89 ? 36.236 6.127 -20.536 1.00 70.25 89 PRO A CA 1
ATOM 695 C C . PRO A 1 89 ? 35.925 4.654 -20.857 1.00 70.25 89 PRO A C 1
ATOM 697 O O . PRO A 1 89 ? 36.052 4.229 -22.004 1.00 70.25 89 PRO A O 1
ATOM 700 N N . GLN A 1 90 ? 35.376 3.915 -19.887 1.00 64.62 90 GLN A N 1
ATOM 701 C CA . GLN A 1 90 ? 35.017 2.500 -20.033 1.00 64.62 90 GLN A CA 1
ATOM 702 C C . GLN A 1 90 ? 33.951 2.240 -21.109 1.00 64.62 90 GLN A C 1
ATOM 704 O O . GLN A 1 90 ? 34.000 1.213 -21.780 1.00 64.62 90 GLN A O 1
ATOM 709 N N . ALA A 1 91 ? 32.990 3.149 -21.324 1.00 66.62 91 ALA A N 1
ATOM 710 C CA . ALA A 1 91 ? 31.992 2.958 -22.380 1.00 66.62 91 ALA A CA 1
ATOM 711 C C . ALA A 1 91 ? 32.589 3.142 -23.780 1.00 66.62 91 ALA A C 1
ATOM 713 O O . ALA A 1 91 ? 32.130 2.499 -24.726 1.00 66.62 91 ALA A O 1
ATOM 714 N N . LYS A 1 92 ? 33.612 3.996 -23.920 1.00 65.62 92 LYS A N 1
ATOM 715 C CA . LYS A 1 92 ? 34.351 4.161 -25.176 1.00 65.62 92 LYS A CA 1
ATOM 716 C C . LYS A 1 92 ? 35.168 2.907 -25.473 1.00 65.62 92 LYS A C 1
ATOM 718 O O . LYS A 1 92 ? 35.011 2.344 -26.551 1.00 65.62 92 LYS A O 1
ATOM 723 N N . GLU A 1 93 ? 35.917 2.414 -24.489 1.00 64.31 93 GLU A N 1
ATOM 724 C CA . GLU A 1 93 ? 36.678 1.162 -24.597 1.00 64.31 93 GLU A CA 1
ATOM 725 C C . GLU A 1 93 ? 35.771 -0.038 -24.892 1.00 64.31 93 GLU A C 1
ATOM 727 O O . GLU A 1 93 ? 36.085 -0.853 -25.753 1.00 64.31 93 GLU A O 1
ATOM 732 N N . ALA A 1 94 ? 34.606 -0.137 -24.244 1.00 63.25 94 ALA A N 1
ATOM 733 C CA . ALA A 1 94 ? 33.645 -1.208 -24.501 1.00 63.25 94 ALA A CA 1
ATOM 734 C C . ALA A 1 94 ? 33.066 -1.144 -25.924 1.00 63.25 94 ALA A C 1
ATOM 736 O O . ALA A 1 94 ? 32.925 -2.180 -26.575 1.00 63.25 94 ALA A O 1
ATOM 737 N N . ARG A 1 95 ? 32.763 0.059 -26.433 1.00 63.88 95 ARG A N 1
ATOM 738 C CA . ARG A 1 95 ? 32.303 0.255 -27.819 1.00 63.88 95 ARG A CA 1
ATOM 739 C C . ARG A 1 95 ? 33.403 -0.071 -28.822 1.00 63.88 95 ARG A C 1
ATOM 741 O O . ARG A 1 95 ? 33.135 -0.764 -29.799 1.00 63.88 95 ARG A O 1
ATOM 748 N N . GLU A 1 96 ? 34.629 0.369 -28.574 1.00 65.00 96 GLU A N 1
ATOM 749 C CA . GLU A 1 96 ? 35.784 0.103 -29.433 1.00 65.00 96 GLU A CA 1
ATOM 750 C C . GLU A 1 96 ? 36.126 -1.392 -29.464 1.00 65.00 96 GLU A C 1
ATOM 752 O O . GLU A 1 96 ? 36.232 -1.983 -30.538 1.00 65.00 96 GLU A O 1
ATOM 757 N N . LYS A 1 97 ? 36.123 -2.049 -28.301 1.00 64.62 97 LYS A N 1
ATOM 758 C CA . LYS A 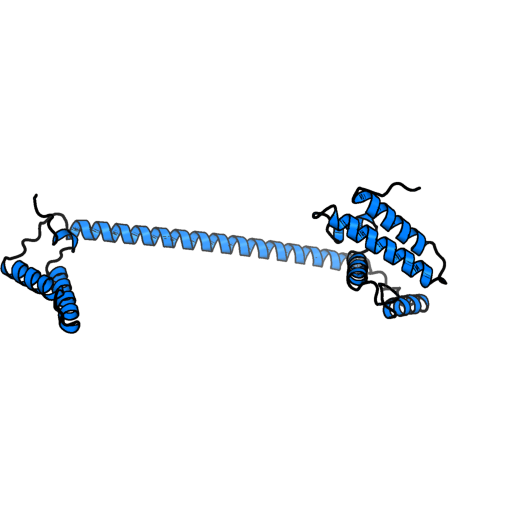1 97 ? 36.279 -3.502 -28.169 1.00 64.62 97 LYS A CA 1
ATOM 759 C C . LYS A 1 97 ? 35.158 -4.277 -28.864 1.00 64.62 97 LYS A C 1
ATOM 761 O O . LYS A 1 97 ? 35.434 -5.264 -29.535 1.00 64.62 97 LYS A O 1
ATOM 766 N N . SER A 1 98 ? 33.907 -3.818 -28.771 1.00 59.78 98 SER A N 1
ATOM 767 C CA . SER A 1 98 ? 32.786 -4.433 -29.504 1.00 59.78 98 SER A CA 1
ATOM 768 C C . SER A 1 98 ? 32.893 -4.267 -31.024 1.00 59.78 98 SER A C 1
ATOM 770 O O . SER A 1 98 ? 32.366 -5.084 -31.771 1.00 59.78 98 SER A O 1
ATOM 772 N N . ARG A 1 99 ? 33.601 -3.231 -31.489 1.00 63.97 99 ARG A N 1
ATOM 773 C CA . ARG A 1 99 ? 33.809 -2.939 -32.912 1.00 63.97 99 ARG A CA 1
ATOM 774 C C . ARG A 1 99 ? 34.915 -3.796 -33.530 1.00 63.97 99 ARG A C 1
ATOM 776 O O . ARG A 1 99 ? 34.859 -4.075 -34.722 1.00 63.97 99 ARG A O 1
ATOM 783 N N . LEU A 1 100 ? 35.890 -4.206 -32.720 1.00 64.50 100 LEU A N 1
ATOM 784 C CA . LEU A 1 100 ? 36.998 -5.080 -33.119 1.00 64.50 100 LEU A CA 1
ATOM 785 C C . LEU A 1 100 ? 36.633 -6.575 -33.082 1.00 64.50 100 LEU A C 1
ATOM 787 O O . LEU A 1 100 ? 37.318 -7.373 -33.709 1.00 64.50 100 LEU A O 1
ATOM 791 N N . ASP A 1 101 ? 35.535 -6.946 -32.415 1.00 53.66 101 ASP A N 1
ATOM 792 C CA . ASP A 1 101 ? 35.018 -8.322 -32.327 1.00 53.66 101 ASP A CA 1
ATOM 793 C C . ASP A 1 101 ? 33.597 -8.440 -32.946 1.00 53.66 101 ASP A C 1
ATOM 795 O O . ASP A 1 101 ? 32.627 -8.761 -32.246 1.00 53.66 101 ASP A O 1
ATOM 799 N N . PRO A 1 102 ? 33.408 -8.221 -34.267 1.00 53.69 102 PRO A N 1
ATOM 800 C CA . PRO A 1 102 ? 32.098 -8.391 -34.910 1.00 53.69 102 PRO A CA 1
ATOM 801 C C . PRO A 1 102 ? 31.584 -9.845 -34.861 1.00 53.69 102 PRO A C 1
ATOM 803 O O . PRO A 1 102 ? 30.397 -10.099 -35.061 1.00 53.69 102 PRO A O 1
ATOM 806 N N . THR A 1 103 ? 32.451 -10.813 -34.554 1.00 55.28 103 THR A N 1
ATOM 807 C CA . THR A 1 103 ? 32.156 -12.254 -34.517 1.00 55.28 103 THR A CA 1
ATOM 808 C C . THR A 1 103 ? 31.529 -12.743 -33.206 1.00 55.28 103 THR A C 1
ATOM 810 O O . THR A 1 103 ? 31.032 -13.866 -33.158 1.00 55.28 103 THR A O 1
ATOM 813 N N . LYS A 1 104 ? 31.464 -11.926 -32.142 1.00 52.78 104 LYS A N 1
ATOM 814 C CA . LYS A 1 104 ? 30.905 -12.352 -30.836 1.00 52.78 104 LYS A CA 1
ATOM 815 C C . LYS A 1 104 ? 29.385 -12.197 -30.686 1.00 52.78 104 LYS A C 1
ATOM 817 O O . LYS A 1 104 ? 28.840 -12.562 -29.644 1.00 52.78 104 LYS A O 1
ATOM 822 N N . HIS A 1 105 ? 28.676 -11.703 -31.705 1.00 49.22 105 HIS A N 1
ATOM 823 C CA . HIS A 1 105 ? 27.231 -11.440 -31.627 1.00 49.22 105 HIS A CA 1
ATOM 824 C C . HIS A 1 105 ? 26.332 -12.261 -32.556 1.00 49.22 105 HIS A C 1
ATOM 826 O O . HIS A 1 105 ? 25.130 -12.006 -32.614 1.00 49.22 105 HIS A O 1
ATOM 832 N N . THR A 1 106 ? 26.820 -13.327 -33.184 1.00 48.75 106 THR A N 1
ATOM 833 C CA . THR A 1 106 ? 25.921 -14.366 -33.706 1.00 48.75 106 THR A CA 1
ATOM 834 C C . THR A 1 106 ? 25.500 -15.283 -32.566 1.00 48.75 106 THR A C 1
ATOM 836 O O . THR A 1 106 ? 25.972 -16.410 -32.442 1.00 48.75 106 THR A O 1
ATOM 839 N N . LYS A 1 107 ? 24.581 -14.807 -31.713 1.00 60.72 107 LYS A N 1
ATOM 840 C CA . LYS A 1 107 ? 23.754 -15.747 -30.948 1.00 60.72 107 LYS A CA 1
ATOM 841 C C . LYS A 1 107 ? 23.096 -16.669 -31.979 1.00 60.72 107 LYS A C 1
ATOM 843 O O . LYS A 1 107 ? 22.501 -16.136 -32.924 1.00 60.72 107 LYS A O 1
ATOM 848 N N . PRO A 1 108 ? 23.212 -18.002 -31.854 1.00 61.34 108 PRO A N 1
ATOM 849 C CA . PRO A 1 108 ? 22.520 -18.904 -32.759 1.00 61.34 108 PRO A CA 1
ATOM 850 C C . PRO A 1 108 ? 21.044 -18.509 -32.764 1.00 61.34 108 PRO A C 1
ATOM 852 O O . PRO A 1 108 ? 20.435 -18.297 -31.713 1.00 61.34 108 PRO A O 1
ATOM 855 N N . LYS A 1 109 ? 20.503 -18.278 -33.963 1.00 64.81 109 LYS A N 1
ATOM 856 C CA . LYS A 1 109 ? 19.111 -17.867 -34.145 1.00 64.81 109 LYS A CA 1
ATOM 857 C C . LYS A 1 109 ? 18.261 -18.963 -33.502 1.00 64.81 109 LYS A C 1
ATOM 859 O O . LYS A 1 109 ? 18.291 -20.091 -33.984 1.00 64.81 109 LYS A O 1
ATOM 864 N N . ALA A 1 110 ? 17.565 -18.627 -32.412 1.00 64.12 110 ALA A N 1
ATOM 865 C CA . ALA A 1 110 ? 16.734 -19.574 -31.675 1.00 64.12 110 ALA A CA 1
ATOM 866 C C . ALA A 1 110 ? 15.861 -20.355 -32.660 1.00 64.12 110 ALA A C 1
ATOM 868 O O . ALA A 1 110 ? 15.171 -19.754 -33.500 1.00 64.12 110 ALA A O 1
ATOM 869 N N . THR A 1 111 ? 15.949 -21.680 -32.586 1.00 76.19 111 THR A N 1
ATOM 870 C CA . THR A 1 111 ? 15.221 -22.571 -33.491 1.00 76.19 111 THR A CA 1
ATOM 871 C C . THR A 1 111 ? 13.714 -22.364 -33.315 1.00 76.19 111 THR A C 1
ATOM 873 O O . THR A 1 111 ? 13.249 -21.888 -32.276 1.00 76.19 111 THR A O 1
ATOM 876 N N . THR A 1 112 ? 12.912 -22.698 -34.329 1.00 83.38 112 THR A N 1
ATOM 877 C CA . THR A 1 112 ? 11.446 -22.552 -34.258 1.00 83.38 112 THR A CA 1
ATOM 878 C C . THR A 1 112 ? 10.862 -23.269 -33.033 1.00 83.38 112 THR A C 1
ATOM 880 O O . THR A 1 112 ? 9.989 -22.718 -32.368 1.00 83.38 112 THR A O 1
ATOM 883 N N . ALA A 1 113 ? 11.408 -24.436 -32.669 1.00 85.00 113 ALA A N 1
ATOM 884 C CA . ALA A 1 113 ? 11.013 -25.185 -31.476 1.00 85.00 113 ALA A CA 1
ATOM 885 C C . ALA A 1 113 ? 11.298 -24.422 -30.168 1.00 85.00 113 ALA A C 1
ATOM 887 O O . ALA A 1 113 ? 10.461 -24.381 -29.267 1.00 85.00 113 ALA A O 1
ATOM 888 N N . GLU A 1 114 ? 12.443 -23.748 -30.076 1.00 87.62 114 GLU A N 1
ATOM 889 C CA . GLU A 1 114 ? 12.821 -22.961 -28.900 1.00 87.62 114 GLU A CA 1
ATOM 890 C C . GLU A 1 114 ? 11.900 -21.747 -28.702 1.00 87.62 114 GLU A C 1
ATOM 892 O O . GLU A 1 114 ? 11.496 -21.439 -27.579 1.00 87.62 114 GLU A O 1
ATOM 897 N N . LYS A 1 115 ? 11.478 -21.100 -29.797 1.00 87.31 115 LYS A N 1
ATOM 898 C CA . LYS A 1 115 ? 10.504 -19.997 -29.742 1.00 87.31 115 LYS A CA 1
ATOM 899 C C . LYS A 1 115 ? 9.128 -20.454 -29.257 1.00 87.31 115 LYS A C 1
ATOM 901 O O . LYS A 1 115 ? 8.506 -19.732 -28.480 1.00 87.31 115 LYS A O 1
ATOM 906 N N . VAL A 1 116 ? 8.673 -21.635 -29.683 1.00 91.94 116 VAL A N 1
ATOM 907 C CA . VAL A 1 116 ? 7.393 -22.221 -29.241 1.00 91.94 116 VAL A CA 1
ATOM 908 C C . VAL A 1 116 ? 7.446 -22.605 -27.759 1.00 91.94 116 VAL A C 1
ATOM 910 O O . VAL A 1 116 ? 6.510 -22.325 -27.013 1.00 91.94 116 VAL A O 1
ATOM 913 N N . ASN A 1 117 ? 8.559 -23.168 -27.288 1.00 92.69 117 ASN A N 1
ATOM 914 C CA . ASN A 1 117 ? 8.729 -23.466 -25.863 1.00 92.69 117 ASN A CA 1
ATOM 915 C C . ASN A 1 117 ? 8.765 -22.188 -25.017 1.00 92.69 117 ASN A C 1
ATOM 917 O O . ASN A 1 117 ? 8.135 -22.124 -23.962 1.00 92.69 117 ASN A O 1
ATOM 921 N N . ALA A 1 118 ? 9.442 -21.142 -25.496 1.00 90.19 118 ALA A N 1
ATOM 922 C CA . ALA A 1 118 ? 9.492 -19.859 -24.807 1.00 90.19 118 ALA A CA 1
ATOM 923 C C . ALA A 1 118 ? 8.119 -19.167 -24.743 1.00 90.19 118 ALA A C 1
ATOM 925 O O . ALA A 1 118 ? 7.799 -18.556 -23.721 1.00 90.19 118 ALA A O 1
ATOM 926 N N . SER A 1 119 ? 7.295 -19.245 -25.795 1.00 91.75 119 SER A N 1
ATOM 927 C CA . SER A 1 119 ? 5.932 -18.694 -25.756 1.00 91.75 119 SER A CA 1
ATOM 928 C C . SER A 1 119 ? 5.030 -19.492 -24.817 1.00 91.75 119 SER A C 1
ATOM 930 O O . SER A 1 119 ? 4.329 -18.892 -24.002 1.00 91.75 119 SER A O 1
ATOM 932 N N . ARG A 1 120 ? 5.107 -20.827 -24.842 1.00 95.00 120 ARG A N 1
ATOM 933 C CA . ARG A 1 120 ? 4.370 -21.690 -23.912 1.00 95.00 120 ARG A CA 1
ATOM 934 C C . ARG A 1 120 ? 4.742 -21.409 -22.455 1.00 95.00 120 ARG A C 1
ATOM 936 O O . ARG A 1 120 ? 3.850 -21.192 -21.642 1.00 95.00 120 ARG A O 1
ATOM 943 N N . ALA A 1 121 ? 6.033 -21.308 -22.142 1.00 95.38 121 ALA A N 1
ATOM 944 C CA . ALA A 1 121 ? 6.502 -20.985 -20.795 1.00 95.38 121 ALA A CA 1
ATOM 945 C C . ALA A 1 121 ? 6.009 -19.607 -20.316 1.00 95.38 121 ALA A C 1
ATOM 947 O O . ALA A 1 121 ? 5.663 -19.442 -19.146 1.00 95.38 121 ALA A O 1
ATOM 948 N N . LYS A 1 122 ? 5.929 -18.611 -21.212 1.00 95.44 122 LYS A N 1
ATOM 949 C CA . LYS A 1 122 ? 5.353 -17.297 -20.885 1.00 95.44 122 LYS A CA 1
ATOM 950 C C . LYS A 1 122 ? 3.863 -17.392 -20.566 1.00 95.44 122 LYS A C 1
ATOM 952 O O . LYS A 1 122 ? 3.450 -16.863 -19.538 1.00 95.44 122 LYS A O 1
ATOM 957 N N . HIS A 1 123 ? 3.086 -18.099 -21.385 1.00 95.44 123 HIS A N 1
ATOM 958 C CA . HIS A 1 123 ? 1.657 -18.295 -21.131 1.00 95.44 123 HIS A CA 1
ATOM 959 C C . HIS A 1 123 ? 1.396 -19.070 -19.835 1.00 95.44 123 HIS A C 1
ATOM 961 O O . HIS A 1 123 ? 0.515 -18.697 -19.063 1.00 95.44 123 HIS A O 1
ATOM 967 N N . GLU A 1 124 ? 2.190 -20.101 -19.542 1.00 96.19 124 GLU A N 1
ATOM 968 C CA . GLU A 1 124 ? 2.098 -20.845 -18.282 1.00 96.19 124 GLU A CA 1
ATOM 969 C C . GLU A 1 124 ? 2.442 -19.956 -17.075 1.00 96.19 124 GLU A C 1
ATOM 971 O O . GLU A 1 124 ? 1.730 -19.971 -16.069 1.00 96.19 124 GLU A O 1
ATOM 976 N N . ALA A 1 125 ? 3.475 -19.114 -17.184 1.00 96.19 125 ALA A N 1
ATOM 977 C CA . ALA A 1 125 ? 3.839 -18.163 -16.136 1.00 96.19 125 ALA A CA 1
ATOM 978 C C . ALA A 1 125 ? 2.764 -17.084 -15.915 1.00 96.19 125 ALA A C 1
ATOM 980 O O . ALA A 1 125 ? 2.502 -16.693 -14.775 1.00 96.19 125 ALA A O 1
ATOM 981 N N . GLU A 1 126 ? 2.128 -16.596 -16.979 1.00 95.88 126 GLU A N 1
ATOM 982 C CA . GLU A 1 126 ? 1.006 -15.654 -16.893 1.00 95.88 126 GLU A CA 1
ATOM 983 C C . GLU A 1 126 ? -0.224 -16.302 -16.251 1.00 95.88 126 GLU A C 1
ATOM 985 O O . GLU A 1 126 ? -0.799 -15.729 -15.323 1.00 95.88 126 GLU A O 1
ATOM 990 N N . ALA A 1 127 ? -0.568 -17.532 -16.643 1.00 97.00 127 ALA A N 1
ATOM 991 C CA . ALA A 1 127 ? -1.655 -18.292 -16.030 1.00 97.00 127 ALA A CA 1
ATOM 992 C C . ALA A 1 127 ? -1.396 -18.565 -14.538 1.00 97.00 127 ALA A C 1
ATOM 994 O O . ALA A 1 127 ? -2.300 -18.425 -13.710 1.00 97.00 127 ALA A O 1
ATOM 995 N N . ALA A 1 128 ? -0.157 -18.896 -14.162 1.00 97.56 128 ALA A N 1
ATOM 996 C CA . ALA A 1 128 ? 0.230 -19.080 -12.765 1.00 97.56 128 ALA A CA 1
ATOM 997 C C . ALA A 1 128 ? 0.096 -17.780 -11.954 1.00 97.56 128 ALA A C 1
ATOM 999 O O . ALA A 1 128 ? -0.422 -17.798 -10.834 1.00 97.56 128 ALA A O 1
ATOM 1000 N N . LYS A 1 129 ? 0.499 -16.636 -12.524 1.00 96.94 129 LYS A N 1
ATOM 1001 C CA . 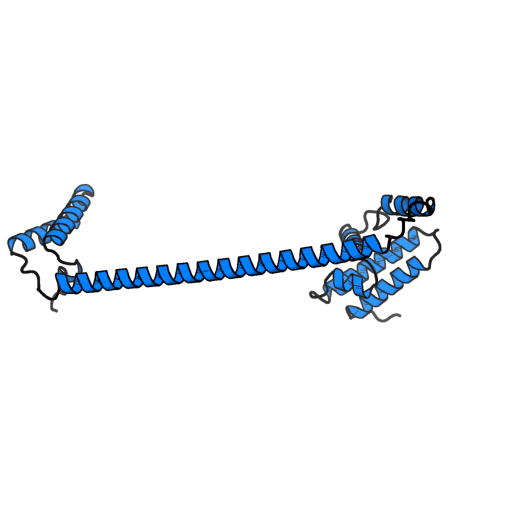LYS A 1 129 ? 0.320 -15.318 -11.890 1.00 96.94 129 LYS A CA 1
ATOM 1002 C C . LYS A 1 129 ? -1.157 -14.969 -11.711 1.00 96.94 129 LYS A C 1
ATOM 1004 O O . LYS A 1 129 ? -1.519 -14.503 -10.633 1.00 96.94 129 LYS A O 1
ATOM 1009 N N . ALA A 1 130 ? -1.998 -15.231 -12.712 1.00 97.44 130 ALA A N 1
ATOM 1010 C CA . ALA A 1 130 ? -3.439 -14.993 -12.631 1.00 97.44 130 ALA A CA 1
ATOM 1011 C C . ALA A 1 130 ? -4.087 -15.830 -11.514 1.00 97.44 130 ALA A C 1
ATOM 1013 O O . ALA A 1 130 ? -4.766 -15.281 -10.647 1.00 97.44 130 ALA A O 1
ATOM 1014 N N . ARG A 1 131 ? -3.777 -17.132 -11.443 1.00 97.81 131 ARG A N 1
ATOM 1015 C CA . ARG A 1 131 ? -4.257 -18.020 -10.366 1.00 97.81 131 ARG A CA 1
ATOM 1016 C C . ARG A 1 131 ? -3.793 -17.564 -8.982 1.00 97.81 131 ARG A C 1
ATOM 1018 O O . ARG A 1 131 ? -4.568 -17.581 -8.031 1.00 97.81 131 ARG A O 1
ATOM 1025 N N . ALA A 1 132 ? -2.543 -17.116 -8.857 1.00 96.81 132 ALA A N 1
ATOM 1026 C CA . ALA A 1 132 ? -2.022 -16.596 -7.594 1.00 96.81 132 ALA A CA 1
ATOM 1027 C C . ALA A 1 132 ? -2.715 -15.289 -7.165 1.00 96.81 132 ALA A C 1
ATOM 1029 O O . ALA A 1 132 ? -2.930 -15.068 -5.972 1.00 96.81 132 ALA A O 1
ATOM 1030 N N . GLN A 1 133 ? -3.064 -14.416 -8.114 1.00 97.50 133 GLN A N 1
ATOM 1031 C CA . GLN A 1 133 ? -3.824 -13.196 -7.832 1.00 97.50 133 GLN A CA 1
ATOM 1032 C C . GLN A 1 133 ? -5.260 -13.510 -7.405 1.00 97.50 133 GLN A C 1
ATOM 1034 O O . GLN A 1 133 ? -5.722 -12.956 -6.409 1.00 97.50 133 GLN A O 1
ATOM 1039 N N . GLU A 1 134 ? -5.926 -14.442 -8.086 1.00 97.81 134 GLU A N 1
ATOM 1040 C CA . GLU A 1 134 ? -7.269 -14.901 -7.723 1.00 97.81 134 GLU A CA 1
ATOM 1041 C C . GLU A 1 134 ? -7.293 -15.533 -6.323 1.00 97.81 134 GLU A C 1
ATOM 1043 O O . GLU A 1 134 ? -8.135 -15.186 -5.496 1.00 97.81 134 GLU A O 1
ATOM 1048 N N . ALA A 1 135 ? -6.318 -16.388 -6.000 1.00 98.06 135 ALA A N 1
ATOM 1049 C CA . ALA A 1 135 ? -6.201 -16.984 -4.670 1.00 98.06 135 ALA A CA 1
ATOM 1050 C C . ALA A 1 135 ? -6.024 -15.918 -3.573 1.00 98.06 135 ALA A C 1
ATOM 1052 O O . ALA A 1 135 ? -6.658 -15.992 -2.519 1.00 98.06 135 ALA A O 1
ATOM 1053 N N . LYS A 1 136 ? -5.213 -14.883 -3.832 1.00 97.75 136 LYS A N 1
ATOM 1054 C CA . LYS A 1 136 ? -5.047 -13.744 -2.913 1.00 97.75 136 LYS A CA 1
ATOM 1055 C C . LYS A 1 136 ? -6.330 -12.926 -2.763 1.00 97.75 136 LYS A C 1
ATOM 1057 O O . LYS A 1 136 ? -6.603 -12.455 -1.660 1.00 97.75 136 LYS A O 1
ATOM 1062 N N . ALA A 1 137 ? -7.104 -12.744 -3.832 1.00 97.75 137 ALA A N 1
ATOM 1063 C CA . ALA A 1 137 ? -8.391 -12.052 -3.775 1.00 97.75 137 ALA A CA 1
ATOM 1064 C C . ALA A 1 137 ? -9.389 -12.827 -2.903 1.00 97.75 137 ALA A C 1
ATOM 1066 O O . ALA A 1 137 ? -9.889 -12.276 -1.922 1.00 97.75 137 ALA A O 1
ATOM 1067 N N . ARG A 1 138 ? -9.549 -14.133 -3.152 1.00 98.19 138 ARG A N 1
ATOM 1068 C CA . ARG A 1 138 ? -10.403 -15.020 -2.340 1.00 98.19 138 ARG A CA 1
ATOM 1069 C C . ARG A 1 138 ? -9.988 -15.035 -0.867 1.00 98.19 138 ARG A C 1
ATOM 1071 O O . ARG A 1 138 ? -10.836 -14.981 0.018 1.00 98.19 138 ARG A O 1
ATOM 1078 N N . GLN A 1 139 ? -8.684 -15.044 -0.579 1.00 98.06 139 GLN A N 1
ATOM 1079 C CA . GLN A 1 139 ? -8.181 -14.973 0.797 1.00 98.06 139 GLN A CA 1
ATOM 1080 C C . GLN A 1 139 ? -8.558 -13.652 1.491 1.00 98.06 139 GLN A C 1
ATOM 1082 O O . GLN A 1 139 ? -8.910 -13.652 2.672 1.00 98.06 139 GLN A O 1
ATOM 1087 N N . ARG A 1 140 ? -8.487 -12.520 0.778 1.00 98.12 140 ARG A N 1
ATOM 1088 C CA . ARG A 1 140 ? -8.878 -11.206 1.315 1.00 98.12 140 ARG A CA 1
ATOM 1089 C C . ARG A 1 140 ? -10.377 -11.132 1.582 1.00 98.12 140 ARG A C 1
ATOM 1091 O O . ARG A 1 140 ? -10.766 -10.638 2.636 1.00 98.12 140 ARG A O 1
ATOM 1098 N N . GLU A 1 141 ? -11.194 -11.651 0.672 1.00 97.81 141 GLU A N 1
ATOM 1099 C CA . GLU A 1 141 ? -12.649 -11.725 0.839 1.00 97.81 141 GLU A CA 1
ATOM 1100 C C . GLU A 1 141 ? -13.034 -12.601 2.034 1.00 97.81 141 GLU A C 1
ATOM 1102 O O . GLU A 1 141 ? -13.793 -12.157 2.894 1.00 97.81 141 GLU A O 1
ATOM 1107 N N . ALA A 1 142 ? -12.441 -13.793 2.155 1.00 98.31 142 ALA A N 1
ATOM 1108 C CA . ALA A 1 142 ? -12.675 -14.689 3.286 1.00 98.31 142 ALA A CA 1
ATOM 1109 C C . ALA A 1 142 ? -12.284 -14.040 4.624 1.00 98.31 142 ALA A C 1
ATOM 1111 O O . ALA A 1 142 ? -13.024 -14.131 5.604 1.00 98.31 142 ALA A O 1
ATOM 1112 N N . LYS A 1 143 ? -11.151 -13.326 4.668 1.00 98.19 143 LYS A N 1
ATOM 1113 C CA . LYS A 1 143 ? -10.738 -12.582 5.866 1.00 98.19 143 LYS A CA 1
ATOM 1114 C C . LYS A 1 143 ? -11.729 -11.466 6.207 1.00 98.19 143 LYS A C 1
ATOM 1116 O O . LYS A 1 143 ? -12.131 -11.351 7.359 1.00 98.19 143 LYS A O 1
ATOM 1121 N N . ALA A 1 144 ? -12.170 -10.692 5.216 1.00 98.00 144 ALA A N 1
ATOM 1122 C CA . ALA A 1 144 ? -13.149 -9.627 5.424 1.00 98.00 144 ALA A CA 1
ATOM 1123 C C . ALA A 1 144 ? -14.499 -10.167 5.926 1.00 98.00 144 ALA A C 1
ATOM 1125 O O . ALA A 1 144 ? -15.112 -9.564 6.806 1.00 98.00 144 ALA A O 1
ATOM 1126 N N . GLN A 1 145 ? -14.953 -11.313 5.412 1.00 98.19 145 GLN A N 1
ATOM 1127 C CA . GLN A 1 145 ? -16.158 -11.986 5.903 1.00 98.19 145 GLN A CA 1
ATOM 1128 C C . GLN A 1 145 ? -15.989 -12.473 7.348 1.00 98.19 145 GLN A C 1
ATOM 1130 O O . GLN A 1 145 ? -16.875 -12.251 8.171 1.00 98.19 145 GLN A O 1
ATOM 1135 N N . ALA A 1 146 ? -14.839 -13.062 7.688 1.00 98.06 146 ALA A N 1
ATOM 1136 C CA . ALA A 1 146 ? -14.544 -13.489 9.055 1.00 98.06 146 ALA A CA 1
ATOM 1137 C C . ALA A 1 146 ? -14.505 -12.308 10.042 1.00 98.06 146 ALA A C 1
ATOM 1139 O O . ALA A 1 146 ? -15.037 -12.408 11.149 1.00 98.06 146 ALA A O 1
ATOM 1140 N N . ASP A 1 147 ? -13.919 -11.178 9.643 1.00 97.31 147 ASP A N 1
ATOM 1141 C CA . ASP A 1 147 ? -13.865 -9.969 10.469 1.00 97.31 147 ASP A CA 1
ATOM 1142 C C . ASP A 1 147 ? -15.267 -9.368 10.683 1.00 97.31 147 ASP A C 1
ATOM 1144 O O . ASP A 1 147 ? -15.605 -8.984 11.806 1.00 97.31 147 ASP A O 1
ATOM 1148 N N . ARG A 1 148 ? -16.125 -9.368 9.651 1.00 98.06 148 ARG A N 1
ATOM 1149 C CA . ARG A 1 148 ? -17.541 -8.968 9.773 1.00 98.06 148 ARG A CA 1
ATOM 1150 C C . ARG A 1 148 ? -18.312 -9.880 10.728 1.00 98.06 148 ARG A C 1
ATOM 1152 O O . ARG A 1 148 ? -18.933 -9.376 11.660 1.00 98.06 148 ARG A O 1
ATOM 1159 N N . ALA A 1 149 ? -18.194 -11.198 10.569 1.00 98.19 149 ALA A N 1
ATOM 1160 C CA . ALA A 1 149 ? -18.853 -12.168 11.445 1.00 98.19 149 ALA A CA 1
ATOM 1161 C C . ALA A 1 149 ? -18.413 -12.016 12.913 1.00 98.19 149 ALA A C 1
ATOM 1163 O O . ALA A 1 149 ? -19.229 -12.100 13.831 1.00 98.19 149 ALA A O 1
ATOM 1164 N N . ARG A 1 150 ? -17.127 -11.728 13.162 1.00 98.06 150 ARG A N 1
ATOM 1165 C CA . ARG A 1 150 ? -16.615 -11.440 14.514 1.00 98.06 150 ARG A CA 1
ATOM 1166 C C . ARG A 1 150 ? -17.196 -10.153 15.097 1.00 98.06 150 ARG A C 1
ATOM 1168 O O . ARG A 1 150 ? -17.532 -10.127 16.281 1.00 98.06 150 ARG A O 1
ATOM 1175 N N . ALA A 1 151 ? -17.310 -9.097 14.293 1.00 97.50 151 ALA A N 1
ATOM 1176 C CA . ALA A 1 151 ? -17.900 -7.834 14.729 1.00 97.50 151 ALA A CA 1
ATOM 1177 C C . ALA A 1 151 ? -19.390 -7.991 15.072 1.00 97.50 151 ALA A C 1
ATOM 1179 O O . ALA A 1 151 ? -19.838 -7.491 16.104 1.00 97.50 151 ALA A O 1
ATOM 1180 N N . GLU A 1 152 ? -20.142 -8.730 14.258 1.00 97.81 152 GLU A N 1
ATOM 1181 C CA . GLU A 1 152 ? -21.549 -9.055 14.519 1.00 97.81 152 GLU A CA 1
ATOM 1182 C C . GLU A 1 152 ? -21.709 -9.908 15.779 1.00 97.81 152 GLU A C 1
ATOM 1184 O O . GLU A 1 152 ? -22.504 -9.566 16.653 1.00 97.81 152 GLU A O 1
ATOM 1189 N N . ALA A 1 153 ? -20.887 -10.949 15.948 1.00 97.94 153 ALA A N 1
ATOM 1190 C CA . ALA A 1 153 ? -20.896 -11.774 17.155 1.00 97.94 153 ALA A CA 1
ATOM 1191 C C . ALA A 1 153 ? -20.585 -10.961 18.423 1.00 97.94 153 ALA A C 1
ATOM 1193 O O . ALA A 1 153 ? -21.162 -11.213 19.482 1.00 97.94 153 ALA A O 1
ATOM 1194 N N . ARG A 1 154 ? -19.693 -9.965 18.337 1.00 97.94 154 ARG A N 1
ATOM 1195 C CA . ARG A 1 154 ? -19.410 -9.053 19.454 1.00 97.94 154 ARG A CA 1
ATOM 1196 C C . ARG A 1 154 ? -20.621 -8.185 19.793 1.00 97.94 154 ARG A C 1
ATOM 1198 O O . ARG A 1 154 ? -20.997 -8.139 20.960 1.00 97.94 154 ARG A O 1
ATOM 1205 N N . LYS A 1 155 ? -21.251 -7.562 18.792 1.00 97.00 155 LYS A N 1
ATOM 1206 C CA . LYS A 1 155 ? -22.474 -6.765 18.992 1.00 97.00 155 LYS A CA 1
ATOM 1207 C C . LYS A 1 155 ? -23.595 -7.603 19.607 1.00 97.00 155 LYS A C 1
ATOM 1209 O O . LYS A 1 155 ? -24.215 -7.169 20.570 1.00 97.00 155 LYS A O 1
ATOM 1214 N N . ALA A 1 156 ? -23.795 -8.827 19.117 1.00 96.81 156 ALA A N 1
ATOM 1215 C CA . ALA A 1 156 ? -24.791 -9.747 19.660 1.00 96.81 156 ALA A CA 1
ATOM 1216 C C . ALA A 1 156 ? -24.512 -10.100 21.132 1.00 96.81 156 ALA A C 1
ATOM 1218 O O . ALA A 1 156 ? -25.434 -10.138 21.942 1.00 96.81 156 ALA A O 1
ATOM 1219 N N . ARG A 1 157 ? -23.244 -10.306 21.517 1.00 96.69 157 ARG A N 1
ATOM 1220 C CA . ARG A 1 157 ? -22.861 -10.537 22.923 1.00 96.69 157 ARG A CA 1
ATOM 1221 C C . ARG A 1 157 ? -23.104 -9.318 23.810 1.00 96.69 157 ARG A C 1
ATOM 1223 O O . ARG A 1 157 ? -23.546 -9.486 24.941 1.00 96.69 157 ARG A O 1
ATOM 1230 N N . GLU A 1 158 ? -22.814 -8.117 23.320 1.00 94.62 158 GLU A N 1
ATOM 1231 C CA . GLU A 1 158 ? -23.060 -6.867 24.051 1.00 94.62 158 GLU A CA 1
ATOM 1232 C C . GLU A 1 158 ? -24.566 -6.648 24.264 1.00 94.62 158 GLU A C 1
ATOM 1234 O O . GLU A 1 158 ? -24.989 -6.429 25.397 1.00 94.62 158 GLU A O 1
ATOM 1239 N N . GLN A 1 159 ? -25.384 -6.849 23.228 1.00 94.81 159 GLN A N 1
ATOM 1240 C CA . GLN A 1 159 ? -26.849 -6.802 23.326 1.00 94.81 159 GLN A CA 1
ATOM 1241 C C . GLN A 1 159 ? -27.413 -7.886 24.253 1.00 94.81 159 GLN A C 1
ATOM 1243 O O . GLN A 1 159 ? -28.320 -7.620 25.041 1.00 94.81 159 GLN A O 1
ATOM 1248 N N . ALA A 1 160 ? -26.870 -9.106 24.205 1.00 93.75 160 ALA A N 1
ATOM 1249 C CA . ALA A 1 160 ? -27.275 -10.178 25.110 1.00 93.75 160 ALA A CA 1
ATOM 1250 C C . ALA A 1 160 ? -26.936 -9.830 26.566 1.00 93.75 160 ALA A C 1
ATOM 1252 O O . ALA A 1 160 ? -27.751 -10.056 27.457 1.00 93.75 160 ALA A O 1
ATOM 1253 N N . LYS A 1 161 ? -25.765 -9.225 26.808 1.00 90.50 161 LYS A N 1
ATOM 1254 C CA . LYS A 1 161 ? -25.362 -8.742 28.133 1.00 90.50 161 LYS A CA 1
ATOM 1255 C C . LYS A 1 161 ? -26.275 -7.620 28.620 1.00 90.50 161 LYS A C 1
ATOM 1257 O O . LYS A 1 161 ? -26.702 -7.669 29.765 1.00 90.50 161 LYS A O 1
ATOM 1262 N N . GLU A 1 162 ? -26.602 -6.652 27.770 1.00 84.12 162 GLU A N 1
ATOM 1263 C CA . GLU A 1 162 ? -27.534 -5.566 28.096 1.00 84.12 162 GLU A CA 1
ATOM 1264 C C . GLU A 1 162 ? -28.930 -6.108 28.426 1.00 84.12 162 GLU A C 1
ATOM 1266 O O . GLU A 1 162 ? -29.510 -5.757 29.452 1.00 84.12 162 GLU A O 1
ATOM 1271 N N . THR A 1 163 ? -29.433 -7.039 27.613 1.00 88.56 163 THR A N 1
ATOM 1272 C CA . THR A 1 163 ? -30.720 -7.709 27.841 1.00 88.56 163 THR A CA 1
ATOM 1273 C C . THR A 1 163 ? -30.714 -8.469 29.166 1.00 88.56 163 THR A C 1
ATOM 1275 O O . THR A 1 163 ? -31.656 -8.361 29.948 1.00 88.56 163 THR A O 1
ATOM 1278 N N . LEU A 1 164 ? -29.634 -9.196 29.464 1.00 86.19 164 LEU A N 1
ATOM 1279 C CA . LEU A 1 164 ? -29.492 -9.946 30.709 1.00 86.19 164 LEU A CA 1
ATOM 1280 C C . LEU A 1 164 ? -29.371 -9.011 31.920 1.00 86.19 164 LEU A C 1
ATOM 1282 O O . LEU A 1 164 ? -30.036 -9.239 32.927 1.00 86.19 164 LEU A O 1
ATOM 1286 N N . CYS A 1 165 ? -28.618 -7.913 31.811 1.00 79.25 165 CYS A N 1
ATOM 1287 C CA . CYS A 1 165 ? -28.596 -6.856 32.821 1.00 79.25 165 CYS A CA 1
ATOM 1288 C C . CYS A 1 165 ? -30.003 -6.296 33.055 1.00 79.25 165 CYS A C 1
ATOM 1290 O O . CYS A 1 165 ? -30.418 -6.205 34.204 1.00 79.25 165 CYS A O 1
ATOM 1292 N N . ARG A 1 166 ? -30.770 -6.012 31.998 1.00 77.38 166 ARG A N 1
ATOM 1293 C CA . ARG A 1 166 ? -32.142 -5.496 32.101 1.00 77.38 166 ARG A CA 1
ATOM 1294 C C . ARG A 1 166 ? -33.111 -6.478 32.760 1.00 77.38 166 ARG A C 1
ATOM 1296 O O . ARG A 1 166 ? -33.948 -6.047 33.540 1.00 77.38 166 ARG A O 1
ATOM 1303 N N . ILE A 1 167 ? -33.007 -7.773 32.463 1.00 80.44 167 ILE A N 1
ATOM 1304 C CA . ILE A 1 167 ? -33.863 -8.809 33.064 1.00 80.44 167 ILE A CA 1
ATOM 1305 C C . ILE A 1 167 ? -33.518 -9.000 34.545 1.00 80.44 167 ILE A C 1
ATOM 1307 O O . ILE A 1 167 ? -34.414 -9.020 35.383 1.00 80.44 167 ILE A O 1
ATOM 1311 N N . PHE A 1 168 ? -32.229 -9.107 34.882 1.00 73.69 168 PHE A N 1
ATOM 1312 C CA . PHE A 1 168 ? -31.800 -9.337 36.266 1.00 73.69 168 PHE A CA 1
ATOM 1313 C C . PHE A 1 168 ? -31.910 -8.093 37.159 1.00 73.69 168 PHE A C 1
ATOM 1315 O O . PHE A 1 168 ? -32.153 -8.232 38.352 1.00 73.69 168 PHE A O 1
ATOM 1322 N N . HIS A 1 169 ? -31.762 -6.891 36.597 1.00 65.19 169 HIS A N 1
ATOM 1323 C CA . HIS A 1 169 ? -31.760 -5.619 37.336 1.00 65.19 169 HIS A CA 1
ATOM 1324 C C . HIS A 1 169 ? -33.006 -4.774 37.034 1.00 65.19 169 HIS A C 1
ATOM 1326 O O . HIS A 1 169 ? -33.024 -3.569 37.280 1.00 65.19 169 HIS A O 1
ATOM 1332 N N . GLY A 1 170 ? -34.043 -5.389 36.457 1.00 49.25 170 GLY A N 1
ATOM 1333 C CA . GLY A 1 170 ? -35.259 -4.726 36.004 1.00 49.25 170 GLY A CA 1
ATOM 1334 C C . GLY A 1 170 ? -36.001 -4.027 37.137 1.00 49.25 170 GLY A C 1
ATOM 1335 O O . GLY A 1 170 ? -36.780 -4.651 37.851 1.00 49.25 170 GLY A O 1
ATOM 1336 N N . GLY A 1 171 ? -35.766 -2.722 37.272 1.00 53.81 171 GLY A N 1
ATOM 1337 C CA . GLY A 1 171 ? -36.674 -1.743 37.876 1.00 53.81 171 GLY A CA 1
ATOM 1338 C C . GLY A 1 171 ? -36.978 -1.880 39.366 1.00 53.81 171 GLY A C 1
ATOM 1339 O O . GLY A 1 171 ? -37.688 -1.033 39.900 1.00 53.81 171 GLY A O 1
ATOM 1340 N N . LYS A 1 172 ? -36.459 -2.893 40.064 1.00 54.81 172 LYS A N 1
ATOM 1341 C CA . LYS A 1 172 ? -36.521 -2.915 41.522 1.00 54.81 172 LYS A CA 1
ATOM 1342 C C . LYS A 1 172 ? -35.508 -1.903 42.024 1.00 54.81 172 LYS A C 1
ATOM 1344 O O . LYS A 1 172 ? -34.306 -2.152 41.966 1.00 54.81 172 LYS A O 1
ATOM 1349 N N . THR A 1 173 ? -35.999 -0.764 42.505 1.00 63.00 173 THR A N 1
ATOM 1350 C CA . THR A 1 173 ? -35.285 0.015 43.515 1.00 63.00 173 THR A CA 1
ATOM 1351 C C . THR A 1 173 ? -34.806 -0.992 44.546 1.00 63.00 173 THR A C 1
ATOM 1353 O O . THR A 1 173 ? -35.632 -1.633 45.196 1.00 63.00 173 THR A O 1
ATOM 1356 N N . ALA A 1 174 ? -33.501 -1.256 44.588 1.00 66.19 174 ALA A N 1
ATOM 1357 C CA . ALA A 1 174 ? -32.977 -2.197 45.556 1.00 66.19 174 ALA A CA 1
ATOM 1358 C C . ALA A 1 174 ? -33.403 -1.683 46.933 1.00 66.19 174 ALA A C 1
ATOM 1360 O O . ALA A 1 174 ? -33.113 -0.533 47.272 1.00 66.19 174 ALA A O 1
ATOM 1361 N N . ASP A 1 175 ? -34.133 -2.501 47.689 1.00 76.12 175 ASP A N 1
ATOM 1362 C CA . ASP A 1 175 ? -34.437 -2.212 49.086 1.00 76.12 175 ASP A CA 1
ATOM 1363 C C . ASP A 1 175 ? -33.125 -2.327 49.864 1.00 76.12 175 ASP A C 1
ATOM 1365 O O . ASP A 1 175 ? -32.767 -3.370 50.410 1.00 76.12 175 ASP A O 1
ATOM 1369 N N . ILE A 1 176 ? -32.342 -1.250 49.826 1.00 85.56 176 ILE A N 1
ATOM 1370 C CA . ILE A 1 176 ? -31.099 -1.126 50.575 1.00 85.56 176 ILE A CA 1
ATOM 1371 C C . ILE A 1 176 ? -31.501 -0.913 52.028 1.00 85.56 176 ILE A C 1
ATOM 1373 O O . ILE A 1 176 ? -32.126 0.100 52.360 1.00 85.56 176 ILE A O 1
ATOM 1377 N N . SER A 1 177 ? -31.124 -1.848 52.901 1.00 89.38 177 SER A N 1
ATOM 1378 C CA . SER A 1 177 ? -31.408 -1.705 54.327 1.00 89.38 177 SER A CA 1
ATOM 1379 C C . SER A 1 177 ? -30.732 -0.447 54.884 1.00 89.38 177 SER A C 1
ATOM 1381 O O . SER A 1 177 ? -29.679 -0.020 54.397 1.00 89.38 177 SER A O 1
ATOM 1383 N N . ALA A 1 178 ? -31.311 0.154 55.926 1.00 87.81 178 ALA A N 1
ATOM 1384 C CA . ALA A 1 178 ? -30.749 1.356 56.547 1.00 87.81 178 ALA A CA 1
ATOM 1385 C C . ALA A 1 178 ? -29.277 1.158 56.965 1.00 87.81 178 ALA A C 1
ATOM 1387 O O . ALA A 1 178 ? -28.436 2.011 56.694 1.00 87.81 178 ALA A O 1
ATOM 1388 N N . GLU A 1 179 ? -28.945 -0.016 57.508 1.00 91.88 179 GLU A N 1
ATOM 1389 C CA . GLU A 1 179 ? -27.582 -0.378 57.908 1.00 91.88 179 GLU A CA 1
ATOM 1390 C C . GLU A 1 179 ? -26.616 -0.457 56.710 1.00 91.88 179 GLU A C 1
ATOM 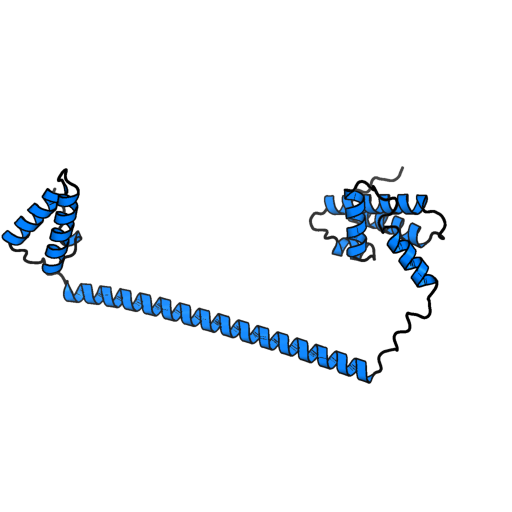1392 O O . GLU A 1 179 ? -25.467 -0.019 56.781 1.00 91.88 179 GLU A O 1
ATOM 1397 N N . GLN A 1 180 ? -27.065 -1.007 55.579 1.00 92.94 180 GLN A N 1
ATOM 1398 C CA . GLN A 1 180 ? -26.258 -1.072 54.358 1.00 92.94 180 GLN A CA 1
ATOM 1399 C C . GLN A 1 180 ? -26.043 0.317 53.755 1.00 92.94 180 GLN A C 1
ATOM 1401 O O . GLN A 1 180 ? -24.936 0.618 53.302 1.00 92.94 180 GLN A O 1
ATOM 1406 N N . ARG A 1 181 ? -27.071 1.174 53.786 1.00 91.25 181 ARG A N 1
ATOM 1407 C CA . ARG A 1 181 ? -26.980 2.575 53.358 1.00 91.25 181 ARG A CA 1
ATOM 1408 C C . ARG A 1 181 ? -25.975 3.339 54.216 1.00 91.25 181 ARG A C 1
ATOM 1410 O O . ARG A 1 181 ? -25.117 4.021 53.667 1.00 91.25 181 ARG A O 1
ATOM 1417 N N . GLU A 1 182 ? -26.028 3.180 55.533 1.00 93.38 182 GLU A N 1
ATOM 1418 C CA . GLU A 1 182 ? -25.092 3.819 56.460 1.00 93.38 182 GLU A CA 1
ATOM 1419 C C . GLU A 1 182 ? -23.648 3.352 56.227 1.00 93.38 182 GLU A C 1
ATOM 1421 O O . GLU A 1 182 ? -22.736 4.173 56.117 1.00 93.38 182 GLU A O 1
ATOM 1426 N N . LYS A 1 183 ? -23.431 2.041 56.041 1.00 95.81 183 LYS A N 1
ATOM 1427 C CA . LYS A 1 183 ? -22.112 1.493 55.670 1.00 95.81 183 LYS A CA 1
ATOM 1428 C C . LYS A 1 183 ? -21.607 2.062 54.346 1.00 95.81 183 LYS A C 1
ATOM 1430 O O . LYS A 1 183 ? -20.430 2.400 54.249 1.00 95.81 183 LYS A O 1
ATOM 1435 N N . MET A 1 184 ? -22.477 2.188 53.343 1.00 94.31 184 MET A N 1
ATOM 1436 C CA . MET A 1 184 ? -22.111 2.774 52.054 1.00 94.31 184 MET A CA 1
ATOM 1437 C C . MET A 1 184 ? -21.721 4.248 52.201 1.00 94.31 184 MET A C 1
ATOM 1439 O O . MET A 1 184 ? -20.656 4.637 51.732 1.00 94.31 184 MET A O 1
ATOM 1443 N N . ILE A 1 185 ? -22.522 5.048 52.913 1.00 94.00 185 ILE A N 1
ATOM 1444 C CA . ILE A 1 185 ? -22.212 6.456 53.213 1.00 94.00 185 ILE A CA 1
ATOM 1445 C C . ILE A 1 185 ? -20.865 6.561 53.931 1.00 94.00 185 ILE A C 1
ATOM 1447 O O . ILE A 1 185 ? -20.036 7.390 53.562 1.00 94.00 185 ILE A O 1
ATOM 1451 N N . LYS A 1 186 ? -20.602 5.681 54.901 1.00 96.69 186 LYS A N 1
ATOM 1452 C CA . LYS A 1 186 ? -19.327 5.638 55.619 1.00 96.69 186 LYS A CA 1
ATOM 1453 C C . LYS A 1 186 ? -18.147 5.366 54.684 1.00 96.69 186 LYS A C 1
ATOM 1455 O O . LYS A 1 186 ? -17.157 6.090 54.743 1.00 96.69 186 LYS A O 1
ATOM 1460 N N . PHE A 1 187 ? -18.230 4.353 53.816 1.00 96.75 187 PHE A N 1
ATOM 1461 C CA . PHE A 1 187 ? -17.157 4.069 52.853 1.00 96.75 187 PHE A CA 1
ATOM 1462 C C . PHE A 1 187 ? -16.950 5.224 51.872 1.00 96.75 187 PHE A C 1
ATOM 1464 O O . PHE A 1 187 ? -15.808 5.589 51.611 1.00 96.75 187 PHE A O 1
ATOM 1471 N N . LEU A 1 188 ? -18.027 5.845 51.387 1.00 94.06 188 LEU A N 1
ATOM 1472 C CA . LEU A 1 188 ? -17.939 7.001 50.496 1.00 94.06 188 LEU A CA 1
ATOM 1473 C C . LEU A 1 188 ? -17.333 8.228 51.187 1.00 94.06 188 LEU A C 1
ATOM 1475 O O . LEU A 1 188 ? -16.505 8.903 50.588 1.00 94.06 188 LEU A O 1
ATOM 1479 N N . GLY A 1 189 ? -17.660 8.481 52.455 1.00 95.44 189 GLY A N 1
ATOM 1480 C CA . GLY A 1 189 ? -17.029 9.543 53.243 1.00 95.44 189 GLY A CA 1
ATOM 1481 C C . GLY A 1 189 ? -15.526 9.317 53.434 1.00 95.44 189 GLY A C 1
ATOM 1482 O O . GLY A 1 189 ? -14.736 10.248 53.303 1.00 95.44 189 GLY A O 1
ATOM 1483 N N . MET A 1 190 ? -15.108 8.066 53.650 1.00 97.50 190 MET A N 1
ATOM 1484 C CA . MET A 1 190 ? -13.687 7.711 53.785 1.00 97.50 190 MET A CA 1
ATOM 1485 C C . MET A 1 190 ? -12.884 7.849 52.483 1.00 97.50 190 MET A C 1
ATOM 1487 O O . MET A 1 190 ? -11.656 7.893 52.537 1.00 97.50 190 MET A O 1
ATOM 1491 N N . LEU A 1 191 ? -13.532 7.986 51.319 1.00 95.75 191 LEU A N 1
ATOM 1492 C CA . LEU A 1 191 ? -12.827 8.352 50.083 1.00 95.75 191 LEU A CA 1
ATOM 1493 C C . LEU A 1 191 ? -12.210 9.757 50.158 1.00 95.75 191 LEU A C 1
ATOM 1495 O O . LEU A 1 191 ? -11.289 10.042 49.399 1.00 95.75 191 LEU A O 1
ATOM 1499 N N . GLY A 1 192 ? -12.675 10.606 51.079 1.00 95.19 192 GLY A N 1
ATOM 1500 C CA . GLY A 1 192 ? -12.089 11.914 51.372 1.00 95.19 192 GLY A CA 1
ATOM 1501 C C . GLY A 1 192 ? -10.936 11.899 52.384 1.00 95.19 192 GLY A C 1
ATOM 1502 O O . GLY A 1 192 ? -10.468 12.974 52.742 1.00 95.19 192 GLY A O 1
ATOM 1503 N N . SER A 1 193 ? -10.486 10.733 52.873 1.00 96.56 193 SER A N 1
ATOM 1504 C CA . SER A 1 193 ? -9.373 10.653 53.838 1.00 96.56 193 SER A CA 1
ATOM 1505 C C . SER A 1 193 ? -8.048 11.157 53.240 1.00 96.56 193 SER A C 1
ATOM 1507 O O . SER A 1 193 ? -7.754 10.933 52.061 1.00 96.56 193 SER A O 1
ATOM 1509 N N . GLU A 1 194 ? -7.206 11.787 54.064 1.00 97.06 194 GLU A N 1
ATOM 1510 C CA . GLU A 1 194 ? -5.855 12.230 53.684 1.00 97.06 194 GLU A CA 1
ATOM 1511 C C . GLU A 1 194 ? -4.907 11.050 53.407 1.00 97.06 194 GLU A C 1
ATOM 1513 O O . GLU A 1 194 ? -3.939 11.189 52.658 1.00 97.06 194 GLU A O 1
ATOM 1518 N N . HIS A 1 195 ? -5.208 9.858 53.929 1.00 97.00 195 HIS A N 1
ATOM 1519 C CA . HIS A 1 195 ? -4.353 8.682 53.800 1.00 97.00 195 HIS A CA 1
ATOM 1520 C C . HIS A 1 195 ? -4.706 7.824 52.569 1.00 97.00 195 HIS A C 1
ATOM 1522 O O . HIS A 1 195 ? -5.784 7.235 52.477 1.00 97.00 195 HIS A O 1
ATOM 1528 N N . ASP A 1 196 ? -3.755 7.665 51.643 1.00 96.44 196 ASP A N 1
ATOM 1529 C CA . ASP A 1 196 ? -3.912 6.901 50.391 1.00 96.44 196 ASP A CA 1
ATOM 1530 C C . ASP A 1 196 ? -4.402 5.460 50.603 1.00 96.44 196 ASP A C 1
ATOM 1532 O O . ASP A 1 196 ? -5.267 4.968 49.871 1.00 96.44 196 ASP A O 1
ATOM 1536 N N . GLY A 1 197 ? -3.864 4.783 51.622 1.00 97.12 197 GLY A N 1
ATOM 1537 C CA . GLY A 1 197 ? -4.235 3.406 51.952 1.00 97.12 197 GLY A CA 1
ATOM 1538 C C . GLY A 1 197 ? -5.696 3.277 52.386 1.00 97.12 197 GLY A C 1
ATOM 1539 O O . GLY A 1 197 ? -6.377 2.325 51.996 1.00 97.12 197 GLY A O 1
ATOM 1540 N N . GLU A 1 198 ? -6.202 4.261 53.131 1.00 97.00 198 GLU A N 1
ATOM 1541 C CA . GLU A 1 198 ? -7.596 4.296 53.575 1.00 97.00 198 GLU A CA 1
ATOM 1542 C C . GLU A 1 198 ? -8.541 4.555 52.405 1.00 97.00 198 GLU A C 1
ATOM 1544 O O . GLU A 1 198 ? -9.533 3.837 52.266 1.00 97.00 198 GLU A O 1
ATOM 1549 N N . ARG A 1 199 ? -8.196 5.483 51.499 1.00 97.88 199 ARG A N 1
ATOM 1550 C CA . ARG A 1 199 ? -8.985 5.744 50.282 1.00 97.88 199 ARG A CA 1
ATOM 1551 C C . ARG A 1 199 ? -9.085 4.507 49.395 1.00 97.88 199 ARG A C 1
ATOM 1553 O O . ARG A 1 199 ? -10.175 4.135 48.956 1.00 97.88 199 ARG A O 1
ATOM 1560 N N . ALA A 1 200 ? -7.960 3.832 49.156 1.00 96.62 200 ALA A N 1
ATOM 1561 C CA . ALA A 1 200 ? -7.930 2.622 48.338 1.00 96.62 200 ALA A CA 1
ATOM 1562 C C . ALA A 1 200 ? -8.762 1.487 48.958 1.00 96.62 200 ALA A C 1
ATOM 1564 O O . ALA A 1 200 ? -9.477 0.777 48.246 1.00 96.62 200 ALA A O 1
ATOM 1565 N N . ASN A 1 201 ? -8.695 1.317 50.281 1.00 97.44 201 ASN A N 1
ATOM 1566 C CA . ASN A 1 201 ? -9.493 0.316 50.983 1.00 97.44 201 ASN A CA 1
ATOM 1567 C C . ASN A 1 201 ? -10.990 0.664 50.969 1.00 97.44 201 ASN A C 1
ATOM 1569 O O . ASN A 1 201 ? -11.820 -0.197 50.682 1.00 97.44 201 ASN A O 1
ATOM 1573 N N . ALA A 1 202 ? -11.341 1.928 51.206 1.00 97.19 202 ALA A N 1
ATOM 1574 C CA . ALA A 1 202 ? -12.716 2.411 51.168 1.00 97.19 202 ALA A CA 1
ATOM 1575 C C . ALA A 1 202 ? -13.361 2.199 49.790 1.00 97.19 202 ALA A C 1
ATOM 1577 O O . ALA A 1 202 ? -14.471 1.675 49.714 1.00 97.19 202 ALA A O 1
ATOM 1578 N N . GLY A 1 203 ? -12.639 2.494 48.702 1.00 96.44 203 GLY A N 1
ATOM 1579 C CA . GLY A 1 203 ? -13.110 2.241 47.337 1.00 96.44 203 GLY A CA 1
ATOM 1580 C C . GLY A 1 203 ? -13.379 0.760 47.065 1.00 96.44 203 GLY A C 1
ATOM 1581 O O . GLY A 1 203 ? -14.425 0.411 46.518 1.00 96.44 203 GLY A O 1
ATOM 1582 N N . LYS A 1 204 ? -12.485 -0.130 47.519 1.00 97.56 204 LYS A N 1
ATOM 1583 C CA . LYS A 1 204 ? -12.692 -1.585 47.419 1.00 97.56 204 LYS A CA 1
ATOM 1584 C C . LYS A 1 204 ? -13.924 -2.038 48.199 1.00 97.56 204 LYS A C 1
ATOM 1586 O O . LYS A 1 204 ? -14.730 -2.800 47.674 1.00 97.56 204 LYS A O 1
ATOM 1591 N N . MET A 1 205 ? -14.086 -1.571 49.436 1.00 97.56 205 MET A N 1
ATOM 1592 C CA . MET A 1 205 ? -15.217 -1.965 50.282 1.00 97.56 205 MET A CA 1
ATOM 1593 C C . MET A 1 205 ? -16.550 -1.444 49.735 1.00 97.56 205 MET A C 1
ATOM 1595 O O . MET A 1 205 ? -17.536 -2.183 49.748 1.00 97.56 205 MET A O 1
ATOM 1599 N N . ALA A 1 206 ? -16.569 -0.226 49.191 1.00 96.19 206 ALA A N 1
ATOM 1600 C CA . ALA A 1 206 ? -17.737 0.328 48.516 1.00 96.19 206 ALA A CA 1
ATOM 1601 C C . ALA A 1 206 ? -18.118 -0.496 47.272 1.00 96.19 206 ALA A C 1
ATOM 1603 O O . ALA A 1 206 ? -19.286 -0.851 47.116 1.00 96.19 206 ALA A O 1
ATOM 1604 N N . ASP A 1 207 ? -17.152 -0.890 46.432 1.00 95.56 207 ASP A N 1
ATOM 1605 C CA . ASP A 1 207 ? -17.433 -1.697 45.234 1.00 95.56 207 ASP A CA 1
ATOM 1606 C C . ASP A 1 207 ? -17.877 -3.134 45.567 1.00 95.56 207 ASP A C 1
ATOM 1608 O O . ASP A 1 207 ? -18.795 -3.672 44.938 1.00 95.56 207 ASP A O 1
ATOM 1612 N N . VAL A 1 208 ? -17.307 -3.746 46.613 1.00 95.62 208 VAL A N 1
ATOM 1613 C CA . VAL A 1 208 ? -17.766 -5.049 47.130 1.00 95.62 208 VAL A CA 1
ATOM 1614 C C . VAL A 1 208 ? -19.202 -4.952 47.640 1.00 95.62 208 VAL A C 1
ATOM 1616 O O . VAL A 1 208 ? -20.024 -5.814 47.323 1.00 95.62 208 VAL A O 1
ATOM 1619 N N . LEU A 1 209 ? -19.524 -3.916 48.422 1.00 93.69 209 LEU A N 1
ATOM 1620 C CA . LEU A 1 209 ? -20.871 -3.721 48.955 1.00 93.69 209 LEU A CA 1
ATOM 1621 C C . LEU A 1 209 ? -21.879 -3.456 47.828 1.00 93.69 209 LEU A C 1
ATOM 1623 O O . LEU A 1 209 ? -22.933 -4.086 47.804 1.00 93.69 209 LEU A O 1
ATOM 1627 N N . ARG A 1 210 ? -21.526 -2.618 46.847 1.00 93.12 210 ARG A N 1
ATOM 1628 C CA . ARG A 1 210 ? -22.318 -2.375 45.631 1.00 93.12 210 ARG A CA 1
ATOM 1629 C C . ARG A 1 210 ? -22.606 -3.677 44.881 1.00 93.12 210 ARG A C 1
ATOM 1631 O O . ARG A 1 210 ? -23.749 -3.945 44.522 1.00 93.12 210 ARG A O 1
ATOM 1638 N N . THR A 1 211 ? -21.580 -4.502 44.676 1.00 90.00 211 THR A N 1
ATOM 1639 C CA . THR A 1 211 ? -21.708 -5.786 43.971 1.00 90.00 211 THR A CA 1
ATOM 1640 C C . THR A 1 211 ? -22.613 -6.756 44.730 1.00 90.00 211 THR A C 1
ATOM 1642 O O . THR A 1 211 ? -23.444 -7.415 44.111 1.00 90.00 211 THR A O 1
ATOM 1645 N N . LYS A 1 212 ? -22.518 -6.808 46.067 1.00 90.19 212 LYS A N 1
ATOM 1646 C CA . LYS A 1 212 ? -23.421 -7.616 46.910 1.00 90.19 212 LYS A CA 1
ATOM 1647 C C . LYS A 1 212 ? -24.876 -7.161 46.830 1.00 90.19 212 LYS A C 1
ATOM 1649 O O . LYS A 1 212 ? -25.768 -7.997 46.902 1.00 90.19 212 LYS A O 1
ATOM 1654 N N . LEU A 1 213 ? -25.103 -5.857 46.699 1.00 86.44 213 LEU A N 1
ATOM 1655 C CA . LEU A 1 213 ? -26.435 -5.272 46.547 1.00 86.44 213 LEU A CA 1
ATOM 1656 C C . LEU A 1 213 ? -27.000 -5.435 45.129 1.00 86.44 213 LEU A C 1
ATOM 1658 O O . LEU A 1 213 ? -28.185 -5.196 44.928 1.00 86.44 213 LEU A O 1
ATOM 1662 N N . GLY A 1 214 ? -26.175 -5.832 44.153 1.00 85.62 214 GLY A N 1
ATOM 1663 C CA . GLY A 1 214 ? -26.600 -5.964 42.761 1.00 85.62 214 GLY A CA 1
ATOM 1664 C C . GLY A 1 214 ? -27.050 -4.635 42.155 1.00 85.62 214 GLY A C 1
ATOM 1665 O O . GLY A 1 214 ? -27.960 -4.625 41.338 1.00 85.62 214 GLY A O 1
ATOM 1666 N N . VAL A 1 215 ? -26.453 -3.516 42.575 1.00 85.50 215 VAL A N 1
ATOM 1667 C CA . VAL A 1 215 ? -26.795 -2.177 42.068 1.00 85.50 215 VAL A CA 1
ATOM 1668 C C . VAL A 1 215 ? -25.659 -1.593 41.235 1.00 85.50 215 VAL A C 1
ATOM 1670 O O . VAL A 1 215 ? -24.476 -1.900 41.428 1.00 85.50 215 VAL A O 1
ATOM 1673 N N . ALA A 1 216 ? -26.008 -0.746 40.278 1.00 86.12 216 ALA A N 1
ATOM 1674 C CA . ALA A 1 216 ? -25.039 0.041 39.526 1.00 86.12 216 ALA A CA 1
ATOM 1675 C C . ALA A 1 216 ? -24.759 1.388 40.234 1.00 86.12 216 ALA A C 1
ATOM 1677 O O . ALA A 1 216 ? -25.502 1.807 41.120 1.00 86.12 216 ALA A O 1
ATOM 1678 N N . TRP A 1 217 ? -23.627 2.032 39.923 1.00 86.12 217 TRP A N 1
ATOM 1679 C CA . TRP A 1 217 ? -23.194 3.266 40.608 1.00 86.12 217 TRP A CA 1
ATOM 1680 C C . TRP A 1 217 ? -24.154 4.445 40.387 1.00 86.12 217 TRP A C 1
ATOM 1682 O O . TRP A 1 217 ? -24.392 5.226 41.303 1.00 86.12 217 TRP A O 1
ATOM 1692 N N . ASP A 1 218 ? -24.742 4.529 39.200 1.00 83.19 218 ASP A N 1
ATOM 1693 C CA . ASP A 1 218 ? -25.798 5.472 38.817 1.00 83.19 218 ASP A CA 1
ATOM 1694 C C . ASP A 1 218 ? -27.086 5.292 39.633 1.00 83.19 218 ASP A C 1
ATOM 1696 O O . ASP A 1 218 ? -27.793 6.259 39.882 1.00 83.19 218 ASP A O 1
ATOM 1700 N N . GLN A 1 219 ? -27.366 4.079 40.116 1.00 77.50 219 GLN A N 1
ATOM 1701 C CA . GLN A 1 219 ? -28.527 3.806 40.970 1.00 77.50 219 GLN A CA 1
ATOM 1702 C C . GLN A 1 219 ? -28.303 4.195 42.442 1.00 77.50 219 GLN A C 1
ATOM 1704 O O . GLN A 1 219 ? -29.268 4.331 43.192 1.00 77.50 219 GLN A O 1
ATOM 1709 N N . LEU A 1 220 ? -27.046 4.347 42.877 1.00 80.38 220 LEU A N 1
ATOM 1710 C CA . LEU A 1 220 ? -26.697 4.765 44.242 1.00 80.38 220 LEU A CA 1
ATOM 1711 C C . LEU A 1 220 ? -26.676 6.290 44.404 1.00 80.38 220 LEU A C 1
ATOM 1713 O O . LEU A 1 220 ? -26.916 6.792 45.504 1.00 80.38 220 LEU A O 1
ATOM 1717 N N . ILE A 1 221 ? -26.382 7.022 43.329 1.00 75.94 221 ILE A N 1
ATOM 1718 C CA . ILE A 1 221 ? -26.313 8.484 43.320 1.00 75.94 221 ILE A CA 1
ATOM 1719 C C . ILE A 1 221 ? -27.690 9.016 42.925 1.00 75.94 221 ILE A C 1
ATOM 1721 O O . ILE A 1 221 ? -28.017 9.131 41.749 1.00 75.94 221 ILE A O 1
ATOM 1725 N N . VAL A 1 222 ? -28.515 9.326 43.921 1.00 73.12 222 VAL A N 1
ATOM 1726 C CA . VAL A 1 222 ? -29.800 9.993 43.686 1.00 73.12 222 VAL A CA 1
ATOM 1727 C C . VAL A 1 222 ? -29.527 11.483 43.467 1.00 73.12 222 VAL A C 1
ATOM 1729 O O . VAL A 1 222 ? -28.822 12.090 44.276 1.00 73.12 222 VAL A O 1
ATOM 1732 N N . GLU A 1 223 ? -30.065 12.085 42.401 1.00 64.88 223 GLU A N 1
ATOM 1733 C CA . GLU A 1 223 ? -30.062 13.547 42.269 1.00 64.88 223 GLU A CA 1
ATOM 1734 C C . GLU A 1 223 ? -30.745 14.150 43.502 1.00 64.88 223 GLU A C 1
ATOM 1736 O O . GLU A 1 223 ? -31.869 13.777 43.846 1.00 64.88 223 GLU A O 1
ATOM 1741 N N . ALA A 1 224 ? -30.054 15.057 44.198 1.00 65.12 224 ALA A N 1
ATOM 1742 C CA . ALA A 1 224 ? -30.658 15.796 45.295 1.00 65.12 224 ALA A CA 1
ATOM 1743 C C . ALA A 1 224 ? -31.838 16.590 44.723 1.00 65.12 224 ALA A C 1
ATOM 1745 O O . ALA A 1 224 ? -31.635 17.475 43.889 1.00 65.12 224 ALA A O 1
ATOM 1746 N N . ALA A 1 225 ? -33.061 16.234 45.131 1.00 60.06 225 ALA A N 1
ATOM 1747 C CA . ALA A 1 225 ? -34.252 16.992 44.778 1.00 60.06 225 ALA A CA 1
ATOM 1748 C C . ALA A 1 225 ? -34.018 18.456 45.187 1.00 60.06 225 ALA A C 1
ATOM 1750 O O . ALA A 1 225 ? -33.741 18.729 46.357 1.00 60.06 225 ALA A O 1
ATOM 1751 N N . ARG A 1 226 ? -34.017 19.350 44.194 1.00 46.50 226 ARG A N 1
ATOM 1752 C CA . ARG A 1 226 ? -33.841 20.794 44.382 1.00 46.50 226 ARG A CA 1
ATOM 1753 C C . ARG A 1 226 ? -35.076 21.428 44.999 1.00 46.50 226 ARG A C 1
ATOM 1755 O O . ARG A 1 226 ? -36.191 20.993 44.637 1.00 46.50 226 ARG A O 1
#

Foldseek 3Di:
DDDDDDALLVLLVLLLVLVVVLVPDPDDCLPSNLVSLLSSLVSNVVSCVRDVVCDLCNSCVSSVHHSVLNVLSVVCVVVVVPDSDSVDPVVVVVVVVCVVCVPPPCPPDQDPVNVVVVVVVVVVVVVVVVVVVVVVVVVVVVVVVVVVVVVVVVVVVVVVVVVVLCVVVPDPLQPQDPVLLVLLVVLVVQCPDPDPVSVVVSVVVNVVSCVVSSHDPVSSDDPDDD

pLDDT: mean 86.21, std 13.9, range [43.88, 98.31]

Secondary structure (DSSP, 8-state):
-PPPP-SHHHHHHHHHHHHHHHHHS-S--HHHHHHHHHHHHHHHHHHHHH-TT--HHHHHHHHTS-HHHHHHHHHHHHTTT-SSSTTHHHHHHHHHHHHH-GGGG------HHHHHHHHHHHHHHHHHHHHHHHHHHHHHHHHHHHHHHHHHHHHHHHHHHHHHHHHHTSS------HHHHHHHHHHHHHTT-S-HHHHHHHHHHHHHHHHHHT--HHHH------

Organism: NCBI:txid722472

Sequence (226 aa):
MSAIPNTPDEHLAEAKELIARDEAGDRERTTEQRVLHMGAAEHIAKAMTLDNRLTQRKVADRIGKSPAWVNTLIAWRAKKYETPTAFGPQAKEAREKSRLDPTKHTKPKATTAEKVNASRAKHEAEAAKARAQEAKARQREAKAQADRARAEARKAREQAKETLCRIFHGGKTADISAEQREKMIKFLGMLGSEHDGERANAGKMADVLRTKLGVAWDQLIVEAAR